Protein AF-A0A8S4AID8-F1 (afdb_monomer_lite)

Sequence (190 aa):
MERVNGVARCPYDPRHNSTAVLTENGELYAATVIDFSGRDPVIYRSMGGLPPLRTAQYNSKWLNGKSTVRPHFISAYDVGLFTLFFLRENAVEHDCGKTVYSRVARVCKNDIGGRFLLEDTWTTFMKARLNCSRSGEIPFHYNELQSTFYLSEQDIIYGIFTTNVPRSGPDDEAAPVCRLRRLGPLGHSL

pLDDT: mean 87.75, std 14.5, range [33.81, 98.69]

Organism: NCBI:txid238744

InterPro domains:
  IPR001627 Sema domain [PS51004] (1-190)
  IPR001627 Sema domain [SM00630] (1-190)
  IPR015943 WD40/YVTN repeat-like-containing domain superfamily [G3DSA:2.130.10.10] (1-179)
  IPR027231 Semaphorin [PTHR11036] (5-167)
  IPR036352 Sema domain superfamily [SSF101912] (4-166)

Secondary structure (DSSP, 8-state):
------TTTS-SSTTS--EEEE-TTS-EEEEEESSTTS--EEEEEESSSSPPEEPPTT-TTT---SSSSPPEEEEEEEETTEEEEEEEEE-TT--SS--EEEEEEEEETT----SSSSTTB-SS-EEEE---EE-SSSPEE--EEEEEEEEGGGTEEEEEEE-SS-S-STTTT---EEEE-PBPTTS-B-

Foldseek 3Di:
DDDDDCQQPDEPDPPAQKEWDADPQGKIFIWAARDPVRLWTWGWIDTGDAQIAIADTPDVVQFNSPDPDGKHWAYWD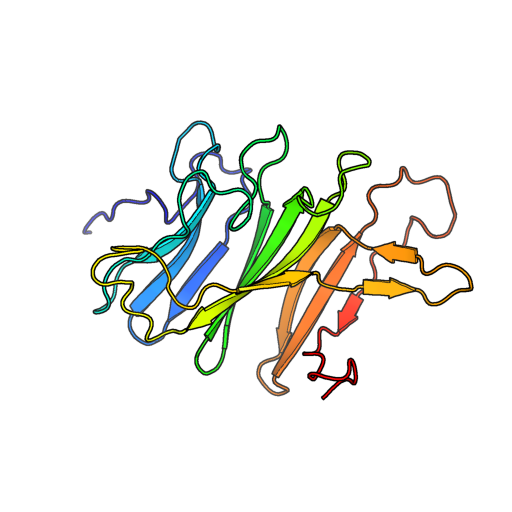DADQKIKTWIKDFDPVDPPDRDIAIKIWIAGPPFRADDPPGVSYGPRIDMDTFFDWDDDPDTDGQGAWRHWDADRVVRKIKTFGAHPDPPDDPVRPDRDIDIDADQDPVRDGD

Structure (mmCIF, N/CA/C/O backbone):
data_AF-A0A8S4AID8-F1
#
_entry.id   AF-A0A8S4AID8-F1
#
loop_
_atom_site.group_PDB
_atom_site.id
_atom_site.type_symbol
_atom_site.label_atom_id
_atom_site.label_alt_id
_atom_site.label_comp_id
_atom_site.label_asym_id
_atom_site.label_entity_id
_atom_site.label_seq_id
_atom_site.pdbx_PDB_ins_code
_atom_site.Cartn_x
_atom_site.Cartn_y
_atom_site.Cartn_z
_atom_site.occupancy
_atom_site.B_iso_or_equiv
_atom_site.auth_seq_id
_atom_site.auth_comp_id
_atom_site.auth_asym_id
_atom_site.auth_atom_id
_atom_site.pdbx_PDB_model_num
ATOM 1 N N . MET A 1 1 ? -29.117 -10.159 4.584 1.00 61.00 1 MET A N 1
ATOM 2 C CA . MET A 1 1 ? -27.717 -9.893 4.200 1.00 61.00 1 MET A CA 1
ATOM 3 C C . MET A 1 1 ? -27.445 -8.431 4.498 1.00 61.00 1 MET A C 1
ATOM 5 O O . MET A 1 1 ? -28.071 -7.576 3.881 1.00 61.00 1 MET A O 1
ATOM 9 N N . GLU A 1 2 ? -26.635 -8.152 5.514 1.00 83.19 2 GLU A N 1
ATOM 10 C CA . GLU A 1 2 ? -26.272 -6.783 5.886 1.00 83.19 2 GLU A CA 1
ATOM 11 C C . GLU A 1 2 ? -25.287 -6.223 4.853 1.00 83.19 2 GLU A C 1
ATOM 13 O O . GLU A 1 2 ? -24.375 -6.925 4.411 1.00 83.19 2 GLU A O 1
ATOM 18 N N . ARG A 1 3 ? -25.515 -4.990 4.395 1.00 87.38 3 ARG A N 1
ATOM 19 C CA . ARG A 1 3 ? -24.655 -4.333 3.404 1.00 87.38 3 ARG A CA 1
ATOM 20 C C . ARG A 1 3 ? -23.644 -3.468 4.131 1.00 87.38 3 ARG A C 1
ATOM 22 O O . ARG A 1 3 ? -24.022 -2.656 4.967 1.00 87.38 3 ARG A O 1
ATOM 29 N N . VAL A 1 4 ? -22.379 -3.598 3.754 1.00 90.06 4 VAL A N 1
ATOM 30 C CA . VAL A 1 4 ? -21.294 -2.805 4.326 1.00 90.06 4 VAL A CA 1
ATOM 31 C C . VAL A 1 4 ? -20.801 -1.794 3.295 1.00 90.06 4 VAL A C 1
ATOM 33 O O . VAL A 1 4 ? -20.722 -2.099 2.107 1.00 90.06 4 VAL A O 1
ATOM 36 N N . ASN A 1 5 ? -20.489 -0.577 3.743 1.00 92.69 5 ASN A N 1
ATOM 37 C CA . ASN A 1 5 ? -19.954 0.471 2.879 1.00 92.69 5 ASN A CA 1
ATOM 38 C C . ASN A 1 5 ? -18.582 0.054 2.304 1.00 92.69 5 ASN A C 1
ATOM 40 O O . ASN A 1 5 ? -17.693 -0.331 3.062 1.00 92.69 5 ASN A O 1
ATOM 44 N N . GLY A 1 6 ? -18.421 0.135 0.978 1.00 94.88 6 GLY A N 1
ATOM 45 C CA . GLY A 1 6 ? -17.188 -0.203 0.258 1.00 94.88 6 GLY A CA 1
ATOM 46 C C . GLY A 1 6 ? -16.163 0.933 0.142 1.00 94.88 6 GLY A C 1
ATOM 47 O O . GLY A 1 6 ? -15.035 0.692 -0.287 1.00 94.88 6 GLY A O 1
ATOM 48 N N . VAL A 1 7 ? -16.512 2.162 0.534 1.00 96.44 7 VAL A N 1
ATOM 49 C CA . VAL A 1 7 ? -15.592 3.309 0.532 1.00 96.44 7 VAL A CA 1
ATOM 50 C C . VAL A 1 7 ? -14.348 2.976 1.357 1.00 96.44 7 VAL A C 1
ATOM 52 O O . VAL A 1 7 ? -14.454 2.460 2.469 1.00 96.44 7 VAL A O 1
ATOM 55 N N . ALA A 1 8 ? -13.170 3.261 0.791 1.00 95.19 8 ALA A N 1
ATOM 56 C CA . ALA A 1 8 ? -11.853 2.919 1.341 1.00 95.19 8 ALA A CA 1
ATOM 57 C C . ALA A 1 8 ? -11.552 1.408 1.468 1.00 95.19 8 ALA A C 1
ATOM 59 O O . ALA A 1 8 ? -10.509 1.044 2.007 1.00 95.19 8 ALA A O 1
ATOM 60 N N . ARG A 1 9 ? -12.426 0.526 0.958 1.00 96.50 9 ARG A N 1
ATOM 61 C CA . ARG A 1 9 ? -12.273 -0.943 1.005 1.00 96.50 9 ARG A CA 1
ATOM 62 C C . ARG A 1 9 ? -12.192 -1.572 -0.381 1.00 96.50 9 ARG A C 1
ATOM 64 O O . ARG A 1 9 ? -11.472 -2.545 -0.565 1.00 96.50 9 ARG A O 1
ATOM 71 N N . CYS A 1 10 ? -12.900 -1.002 -1.351 1.00 95.19 10 CYS A N 1
ATOM 72 C CA . CYS A 1 10 ? -12.851 -1.389 -2.756 1.00 95.19 10 CYS A CA 1
ATOM 73 C C . CYS A 1 10 ? -12.777 -0.142 -3.654 1.00 95.19 10 CYS A C 1
ATOM 75 O O . CYS A 1 10 ? -13.239 0.931 -3.256 1.00 95.19 10 CYS A O 1
ATOM 77 N N . PRO A 1 11 ? -12.177 -0.239 -4.849 1.00 95.25 11 PRO A N 1
ATOM 78 C CA . PRO A 1 11 ? -12.094 0.883 -5.774 1.00 95.25 11 PRO A CA 1
ATOM 79 C C . PRO A 1 11 ? -13.428 1.131 -6.490 1.00 95.25 11 PRO A C 1
ATOM 81 O O . PRO A 1 11 ? -14.248 0.227 -6.636 1.00 95.25 11 PRO A O 1
ATOM 84 N N . TYR A 1 12 ? -13.610 2.353 -6.997 1.00 94.25 12 TYR A N 1
ATOM 85 C CA . TYR A 1 12 ? -14.740 2.700 -7.871 1.00 94.25 12 TYR A CA 1
ATOM 86 C C . TYR A 1 12 ? -14.526 2.229 -9.316 1.00 94.25 12 TYR A C 1
ATOM 88 O O . TYR A 1 12 ? -15.466 1.778 -9.962 1.00 94.25 12 TYR A O 1
ATOM 96 N N . ASP A 1 13 ? -13.297 2.349 -9.834 1.00 93.00 13 ASP A N 1
ATOM 97 C CA . ASP A 1 13 ? -12.931 1.878 -11.174 1.00 93.00 13 ASP A CA 1
ATOM 98 C C . ASP A 1 13 ? -12.428 0.426 -11.082 1.00 93.00 13 ASP A C 1
ATOM 100 O O . ASP A 1 13 ? -11.442 0.184 -10.379 1.00 93.00 13 ASP A O 1
ATOM 104 N N . PRO A 1 14 ? -13.034 -0.541 -11.798 1.00 94.06 14 PRO A N 1
ATOM 105 C CA . PRO A 1 14 ? -12.604 -1.943 -11.773 1.00 94.06 14 PRO A CA 1
ATOM 106 C C . PRO A 1 14 ? -11.186 -2.166 -12.322 1.00 94.06 14 PRO A C 1
ATOM 108 O O . PRO A 1 14 ? -10.611 -3.231 -12.123 1.00 94.06 14 PRO A O 1
ATOM 111 N N . ARG A 1 15 ? -10.604 -1.178 -13.010 1.00 91.88 15 ARG A N 1
ATOM 112 C CA . ARG A 1 15 ? -9.221 -1.212 -13.514 1.00 91.88 15 ARG A CA 1
ATOM 113 C C . ARG A 1 15 ? -8.214 -0.660 -12.503 1.00 91.88 15 ARG A C 1
ATOM 115 O O . ARG A 1 15 ? -7.020 -0.616 -12.793 1.00 91.88 15 ARG A O 1
ATOM 122 N N . HIS A 1 16 ? -8.672 -0.162 -11.354 1.00 92.62 16 HIS A N 1
ATOM 123 C CA . HIS A 1 16 ? -7.789 0.365 -10.324 1.00 92.62 16 HIS A CA 1
ATOM 124 C C . HIS A 1 16 ? -7.149 -0.778 -9.530 1.00 92.62 16 HIS A C 1
ATOM 126 O O . HIS A 1 16 ? -7.838 -1.566 -8.884 1.00 92.62 16 HIS A O 1
ATOM 132 N N . ASN A 1 17 ? -5.816 -0.818 -9.527 1.00 94.88 17 ASN A N 1
ATOM 133 C CA . ASN A 1 17 ? -5.061 -1.779 -8.732 1.00 94.88 17 ASN A CA 1
ATOM 134 C C . ASN A 1 17 ? -5.210 -1.453 -7.244 1.00 94.88 17 ASN A C 1
ATOM 136 O O . ASN A 1 17 ? -4.642 -0.476 -6.751 1.00 94.88 17 ASN A O 1
ATOM 140 N N . SER A 1 18 ? -5.977 -2.287 -6.557 1.00 97.12 18 SER A N 1
ATOM 141 C CA . SER A 1 18 ? -6.215 -2.244 -5.119 1.00 97.12 18 SER A CA 1
ATOM 142 C C . SER A 1 18 ? -5.895 -3.607 -4.521 1.00 97.12 18 SER A C 1
ATOM 144 O O . SER A 1 18 ? -5.840 -4.612 -5.227 1.00 97.12 18 SER A O 1
ATOM 146 N N . THR A 1 19 ? -5.686 -3.646 -3.214 1.00 98.31 19 THR A N 1
ATOM 147 C CA . THR A 1 19 ? -5.443 -4.892 -2.485 1.00 98.31 19 THR A CA 1
ATOM 148 C C . THR A 1 19 ? -6.068 -4.807 -1.106 1.00 98.31 19 THR A C 1
ATOM 150 O O . THR A 1 19 ? -6.191 -3.718 -0.544 1.00 98.31 19 THR A O 1
ATOM 153 N N . ALA A 1 20 ? -6.427 -5.951 -0.537 1.00 98.06 20 ALA A N 1
ATOM 154 C CA . ALA A 1 20 ? -6.899 -6.035 0.831 1.00 98.06 20 ALA A CA 1
ATOM 155 C C . ALA A 1 20 ? -6.483 -7.357 1.477 1.00 98.06 20 ALA A C 1
ATOM 157 O O . ALA A 1 20 ? -6.268 -8.350 0.785 1.00 98.06 20 ALA A O 1
ATOM 158 N N . VAL A 1 21 ? -6.387 -7.357 2.802 1.00 98.00 21 VAL A N 1
ATOM 159 C CA . VAL A 1 21 ? -6.190 -8.548 3.626 1.00 98.00 21 VAL A CA 1
ATOM 160 C C . VAL A 1 21 ? -7.077 -8.443 4.865 1.00 98.00 21 VAL A C 1
ATOM 162 O O . VAL A 1 21 ? -7.214 -7.367 5.451 1.00 98.00 21 VAL A O 1
ATOM 165 N N . LEU A 1 22 ? -7.717 -9.551 5.227 1.00 97.56 22 LEU A N 1
ATOM 166 C CA . LEU A 1 22 ? -8.498 -9.684 6.452 1.00 97.56 22 LEU A CA 1
ATOM 167 C C . LEU A 1 22 ? -7.646 -10.442 7.470 1.00 97.56 22 LEU A C 1
ATOM 169 O O . LEU A 1 22 ? -7.147 -11.522 7.155 1.00 97.56 22 LEU A O 1
ATOM 173 N N . THR A 1 23 ? -7.460 -9.876 8.658 1.00 96.06 23 THR A N 1
ATOM 174 C CA . THR A 1 23 ? -6.751 -10.552 9.752 1.00 96.06 23 THR A CA 1
ATOM 175 C C . THR A 1 23 ? -7.630 -11.635 10.376 1.00 96.06 23 THR A C 1
ATOM 177 O O . THR A 1 23 ? -8.857 -11.607 10.263 1.00 96.06 23 THR A O 1
ATOM 180 N N . GLU A 1 24 ? -7.016 -12.559 11.115 1.00 93.00 24 GLU A N 1
ATOM 181 C CA . GLU A 1 24 ? -7.744 -13.565 11.907 1.00 93.00 24 GLU A CA 1
ATOM 182 C C . GLU A 1 24 ? -8.682 -12.935 12.953 1.00 93.00 24 GLU A C 1
ATOM 184 O O . GLU A 1 24 ? -9.723 -13.499 13.281 1.00 93.00 24 GLU A O 1
ATOM 189 N N . ASN A 1 25 ? -8.349 -11.730 13.427 1.00 92.69 25 ASN A N 1
ATOM 190 C CA . ASN A 1 25 ? -9.144 -10.956 14.384 1.00 92.69 25 ASN A CA 1
ATOM 191 C C . ASN A 1 25 ? -10.280 -10.146 13.718 1.00 92.69 25 ASN A C 1
ATOM 193 O O . ASN A 1 25 ? -11.066 -9.492 14.405 1.00 92.69 25 ASN A O 1
ATOM 197 N N . GLY A 1 26 ? -10.402 -10.198 12.387 1.00 95.38 26 GLY A N 1
ATOM 198 C CA . GLY A 1 26 ? -11.495 -9.578 11.639 1.00 95.38 26 GLY A CA 1
ATOM 199 C C . GLY A 1 26 ? -11.284 -8.108 11.267 1.00 95.38 26 GLY A C 1
ATOM 200 O O . GLY A 1 26 ? -12.228 -7.468 10.792 1.00 95.38 26 GLY A O 1
ATOM 201 N N . GLU A 1 27 ? -10.081 -7.555 11.441 1.00 97.69 27 GLU A N 1
ATOM 202 C CA . GLU A 1 27 ? -9.735 -6.249 10.878 1.00 97.69 27 GLU A CA 1
ATOM 203 C C . GLU A 1 27 ? -9.432 -6.371 9.381 1.00 97.69 27 GLU A C 1
ATOM 205 O O . GLU A 1 27 ? -8.604 -7.169 8.939 1.00 97.69 27 GLU A O 1
ATOM 210 N N . LEU A 1 28 ? -10.082 -5.527 8.585 1.00 98.12 28 LEU A N 1
ATOM 211 C CA . LEU A 1 28 ? -9.834 -5.392 7.160 1.00 98.12 28 LEU A CA 1
ATOM 212 C C . LEU A 1 28 ? -8.820 -4.280 6.919 1.00 98.12 28 LEU A C 1
ATOM 214 O O . LEU A 1 28 ? -9.104 -3.103 7.157 1.00 98.12 28 LEU A O 1
ATOM 218 N N . TYR A 1 29 ? -7.677 -4.655 6.361 1.00 98.69 29 TYR A N 1
ATOM 219 C CA . TYR A 1 29 ? -6.642 -3.756 5.878 1.00 98.69 29 TYR A CA 1
ATOM 220 C C . TYR A 1 29 ? -6.742 -3.661 4.359 1.00 98.69 29 TYR A C 1
ATOM 222 O O . TYR A 1 29 ? -6.537 -4.651 3.663 1.00 98.69 29 TYR A O 1
ATOM 230 N N . ALA A 1 30 ? -7.048 -2.482 3.830 1.00 98.56 30 ALA A N 1
ATOM 231 C CA . ALA A 1 30 ? -7.241 -2.251 2.405 1.00 98.56 30 ALA A CA 1
ATOM 232 C C . ALA A 1 30 ? -6.363 -1.104 1.907 1.00 98.56 30 ALA A C 1
ATOM 234 O O . ALA A 1 30 ? -6.132 -0.124 2.613 1.00 98.56 30 ALA A O 1
ATOM 235 N N . ALA A 1 31 ? -5.888 -1.214 0.672 1.00 98.38 31 ALA A N 1
ATOM 236 C CA . ALA A 1 31 ? -5.187 -0.151 -0.021 1.00 98.38 31 ALA A CA 1
ATOM 237 C C . ALA A 1 31 ? -5.856 0.112 -1.372 1.00 98.38 31 ALA A C 1
ATOM 239 O O . ALA A 1 31 ? -5.935 -0.772 -2.227 1.00 98.38 31 ALA A O 1
ATOM 240 N N . THR A 1 32 ? -6.413 1.312 -1.521 1.00 97.12 32 THR A N 1
ATOM 241 C CA . THR A 1 32 ? -7.278 1.703 -2.644 1.00 97.12 32 THR A CA 1
ATOM 242 C C . THR A 1 32 ? -7.374 3.233 -2.727 1.00 97.12 32 THR A C 1
ATOM 244 O O . THR A 1 32 ? -6.583 3.944 -2.112 1.00 97.12 32 THR A O 1
ATOM 247 N N . VAL A 1 33 ? -8.342 3.758 -3.472 1.00 94.50 33 VAL A N 1
ATOM 248 C CA . VAL A 1 33 ? -8.740 5.171 -3.488 1.00 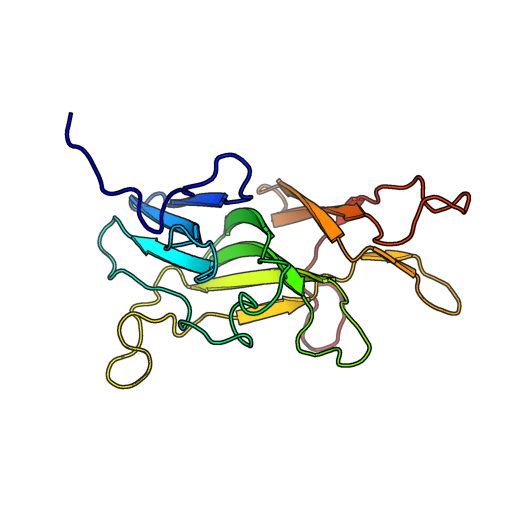94.50 33 VAL A CA 1
ATOM 249 C C . VAL A 1 33 ? -10.102 5.371 -2.819 1.00 94.50 33 VAL A C 1
ATOM 251 O O . VAL A 1 33 ? -10.985 4.520 -2.923 1.00 94.50 33 VAL A O 1
ATOM 254 N N . ILE A 1 34 ? -10.275 6.495 -2.120 1.00 92.81 34 ILE A N 1
ATOM 255 C CA . ILE A 1 34 ? -11.513 6.819 -1.380 1.00 92.81 34 ILE A CA 1
ATOM 256 C C . ILE A 1 34 ? -12.540 7.551 -2.241 1.00 92.81 34 ILE A C 1
ATOM 258 O O . ILE A 1 34 ? -13.746 7.444 -1.999 1.00 92.81 34 ILE A O 1
ATOM 262 N N . ASP A 1 35 ? -12.077 8.302 -3.234 1.00 89.56 35 ASP A N 1
ATOM 263 C CA . ASP A 1 35 ? -12.899 9.199 -4.027 1.00 89.56 35 ASP A CA 1
ATOM 264 C C . ASP A 1 35 ? -13.049 8.719 -5.474 1.00 89.56 35 ASP A C 1
ATOM 266 O O . ASP A 1 35 ? -12.188 8.034 -6.030 1.00 89.56 35 ASP A O 1
ATOM 270 N N . PHE A 1 36 ? -14.136 9.141 -6.120 1.00 89.69 36 PHE A N 1
ATOM 271 C CA . PHE A 1 36 ? -14.412 8.797 -7.515 1.00 89.69 36 PHE A CA 1
ATOM 272 C C . PHE A 1 36 ? -13.315 9.283 -8.478 1.00 89.69 36 PHE A C 1
ATOM 274 O O . PHE A 1 36 ? -13.062 8.649 -9.499 1.00 89.69 36 PHE A O 1
ATOM 281 N N . SER A 1 37 ? -12.634 10.392 -8.158 1.00 88.25 37 SER A N 1
ATOM 282 C CA . SER A 1 37 ? -11.569 10.934 -9.011 1.00 88.25 37 SER A CA 1
ATOM 283 C C . SER A 1 37 ? -10.237 10.178 -8.885 1.00 88.25 37 SER A C 1
ATOM 285 O O . SER A 1 37 ? -9.335 10.375 -9.705 1.00 88.25 37 SER A O 1
ATOM 287 N N . GLY A 1 38 ? -10.110 9.300 -7.882 1.00 86.12 38 GLY A N 1
ATOM 288 C CA . GLY A 1 38 ? -8.906 8.524 -7.596 1.00 86.12 38 GLY A CA 1
ATOM 289 C C . GLY A 1 38 ? -7.729 9.359 -7.085 1.00 86.12 38 GLY A C 1
ATOM 290 O O . GLY A 1 38 ? -6.583 8.927 -7.218 1.00 86.12 38 GLY A O 1
ATOM 291 N N . ARG A 1 39 ? -7.976 10.566 -6.566 1.00 87.81 39 ARG A N 1
ATOM 292 C CA . ARG A 1 39 ? -6.936 11.501 -6.096 1.00 87.81 39 ARG A CA 1
ATOM 293 C C . ARG A 1 39 ? -6.603 11.334 -4.619 1.00 87.81 39 ARG A C 1
ATOM 295 O O . ARG A 1 39 ? -5.587 11.870 -4.178 1.00 87.81 39 ARG A O 1
ATOM 302 N N . ASP A 1 40 ? -7.420 10.592 -3.876 1.00 92.44 40 ASP A N 1
ATOM 303 C CA . ASP A 1 40 ? -7.195 10.275 -2.468 1.00 92.44 40 ASP A CA 1
ATOM 304 C C . ASP A 1 40 ? -6.836 8.787 -2.284 1.00 92.44 40 ASP A C 1
ATOM 306 O O . ASP A 1 40 ? -7.699 7.985 -1.904 1.00 92.44 40 ASP A O 1
ATOM 310 N N . PRO A 1 41 ? -5.587 8.376 -2.607 1.00 95.44 41 PRO A N 1
ATOM 311 C CA . PRO A 1 41 ? -5.112 7.033 -2.310 1.00 95.44 41 PRO A CA 1
ATOM 312 C C . PRO A 1 41 ? -4.961 6.847 -0.800 1.00 95.44 41 PRO A C 1
ATOM 314 O O . PRO A 1 41 ? -4.489 7.732 -0.083 1.00 95.44 41 PRO A O 1
ATOM 317 N N . VAL A 1 42 ? -5.308 5.660 -0.318 1.00 97.44 42 VAL A N 1
ATOM 318 C CA . VAL A 1 42 ? -5.320 5.345 1.104 1.00 97.44 42 VAL A CA 1
ATOM 319 C C . VAL A 1 42 ? -4.795 3.941 1.362 1.00 97.44 42 VAL A C 1
ATOM 321 O O . VAL A 1 42 ? -5.089 3.018 0.609 1.00 97.44 42 VAL A O 1
ATOM 324 N N . ILE A 1 43 ? -4.061 3.784 2.463 1.00 98.56 43 ILE A N 1
ATOM 325 C CA . ILE A 1 43 ? -3.975 2.516 3.196 1.00 98.56 43 ILE A CA 1
ATOM 326 C C . ILE A 1 43 ? -4.834 2.672 4.449 1.00 98.56 43 ILE A C 1
ATOM 328 O O . ILE A 1 43 ? -4.588 3.565 5.266 1.00 98.56 43 ILE A O 1
ATOM 332 N N . TYR A 1 44 ? -5.866 1.844 4.560 1.00 98.56 44 TYR A N 1
ATOM 333 C CA . TYR A 1 44 ? -6.961 1.986 5.506 1.00 98.56 44 TYR A CA 1
ATOM 334 C C . TYR A 1 44 ? -7.185 0.695 6.287 1.00 98.56 44 TYR A C 1
ATOM 336 O O . TYR A 1 44 ? -7.170 -0.390 5.710 1.00 98.56 44 TYR A O 1
ATOM 344 N N . ARG A 1 45 ? -7.438 0.817 7.590 1.00 98.38 45 ARG A N 1
ATOM 345 C CA . ARG A 1 45 ? -7.989 -0.262 8.409 1.00 98.38 45 ARG A CA 1
ATOM 346 C C . ARG A 1 45 ? -9.409 0.073 8.813 1.00 98.38 45 ARG A C 1
ATOM 348 O O . ARG A 1 45 ? -9.699 1.197 9.214 1.00 98.38 45 ARG A O 1
ATOM 355 N N . SER A 1 46 ? -10.272 -0.927 8.738 1.00 97.12 46 SER A N 1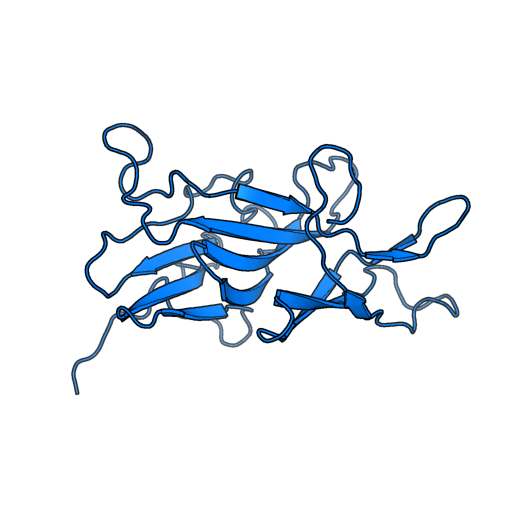
ATOM 356 C CA . SER A 1 46 ? -11.646 -0.887 9.231 1.00 97.12 46 SER A CA 1
ATOM 357 C C . SER A 1 46 ? -12.086 -2.274 9.672 1.00 97.12 46 SER A C 1
ATOM 359 O O . SER A 1 46 ? -11.330 -3.226 9.512 1.00 97.12 46 SER A O 1
ATOM 361 N N . MET A 1 47 ? -13.322 -2.399 10.162 1.00 94.56 47 MET A N 1
ATOM 362 C CA . MET A 1 47 ? -13.839 -3.656 10.722 1.00 94.56 47 MET A CA 1
ATOM 363 C C . MET A 1 47 ? -13.036 -4.104 11.957 1.00 94.56 47 MET A C 1
ATOM 365 O O . MET A 1 47 ? -12.074 -3.449 12.357 1.00 94.56 47 MET A O 1
ATOM 369 N N . GLY A 1 48 ? -13.464 -5.199 12.583 1.00 93.69 48 GLY A N 1
ATOM 370 C CA . GLY A 1 48 ? -12.861 -5.691 13.820 1.00 93.69 48 GLY A CA 1
ATOM 371 C C . GLY A 1 48 ? -13.106 -4.768 15.018 1.00 93.69 48 GLY A C 1
ATOM 372 O O . GLY A 1 48 ? -14.044 -3.967 15.022 1.00 93.69 48 GLY A O 1
ATOM 373 N N . GLY A 1 49 ? -12.278 -4.922 16.054 1.00 94.62 49 GLY A N 1
ATOM 374 C CA . GLY A 1 49 ? -12.418 -4.194 17.324 1.00 94.62 49 GLY A CA 1
ATOM 375 C C . GLY A 1 49 ? -11.548 -2.940 17.452 1.00 94.62 49 GLY A C 1
ATOM 376 O O . GLY A 1 49 ? -11.722 -2.169 18.394 1.00 94.62 49 GLY A O 1
ATOM 377 N N . LEU A 1 50 ? -10.597 -2.735 16.538 1.00 96.50 50 LEU A N 1
ATOM 378 C CA . LEU A 1 50 ? -9.661 -1.612 16.585 1.00 96.50 50 LEU A CA 1
ATOM 379 C C . LEU A 1 50 ? -10.220 -0.364 15.884 1.00 96.50 50 LEU A C 1
ATOM 381 O O . LEU A 1 50 ? -11.001 -0.485 14.937 1.00 96.50 50 LEU A O 1
ATOM 385 N N . PRO A 1 51 ? -9.795 0.849 16.295 1.00 96.88 51 PRO A N 1
ATOM 386 C CA . PRO A 1 51 ? -10.242 2.075 15.647 1.00 96.88 51 PRO A CA 1
ATOM 387 C C . PRO A 1 51 ? -9.843 2.087 14.162 1.00 96.88 51 PRO A C 1
ATOM 389 O O . PRO A 1 51 ? -8.774 1.570 13.802 1.00 96.88 51 PRO A O 1
ATOM 392 N N . PRO A 1 52 ? -10.671 2.668 13.279 1.00 97.31 52 PRO A N 1
ATOM 393 C CA . PRO A 1 52 ? -10.300 2.832 11.885 1.00 97.31 52 PRO A CA 1
ATOM 394 C C . PRO A 1 52 ? -9.111 3.787 11.771 1.00 97.31 52 PRO A C 1
ATOM 396 O O . PRO A 1 52 ? -9.088 4.828 12.415 1.00 97.31 52 PRO A O 1
ATOM 399 N N . LEU A 1 53 ? -8.129 3.446 10.938 1.00 98.56 53 LEU A N 1
ATOM 400 C CA . LEU A 1 53 ? -6.946 4.282 10.721 1.00 98.56 53 LEU A CA 1
ATOM 401 C C . LEU A 1 53 ? -6.658 4.415 9.237 1.00 98.56 53 LEU A C 1
ATOM 403 O O . LEU A 1 53 ? -6.781 3.445 8.487 1.00 98.56 53 LEU A O 1
ATOM 407 N N . ARG A 1 54 ? -6.240 5.608 8.817 1.00 97.94 54 ARG A N 1
ATOM 408 C CA . ARG A 1 54 ? -5.852 5.896 7.434 1.00 97.94 54 ARG A CA 1
ATOM 409 C C . ARG A 1 54 ? -4.458 6.497 7.328 1.00 97.94 54 ARG A C 1
ATOM 411 O O . ARG A 1 54 ? -3.887 7.015 8.283 1.00 97.94 54 ARG A O 1
ATOM 418 N N . THR A 1 55 ? -3.901 6.468 6.126 1.00 97.88 55 THR A N 1
ATOM 419 C CA . THR A 1 55 ? -2.743 7.299 5.779 1.00 97.88 55 THR A CA 1
ATOM 420 C C . THR A 1 55 ? -3.125 8.776 5.711 1.00 97.88 55 THR A C 1
ATOM 422 O O . THR A 1 55 ? -4.246 9.108 5.310 1.00 97.88 55 THR A O 1
ATOM 425 N N . ALA A 1 56 ? -2.178 9.657 6.058 1.00 95.44 56 ALA A N 1
ATOM 426 C CA . ALA A 1 56 ? -2.377 11.103 6.041 1.00 95.44 56 ALA A CA 1
ATOM 42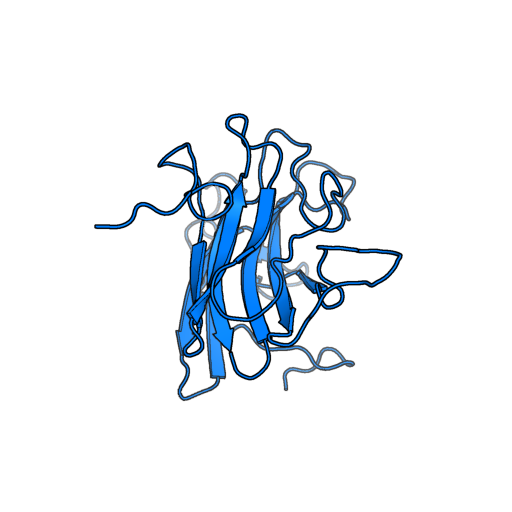7 C C . ALA A 1 56 ? -2.821 11.597 4.652 1.00 95.44 56 ALA A C 1
ATOM 429 O O . ALA A 1 56 ? -2.137 11.382 3.646 1.00 95.44 56 ALA A O 1
ATOM 430 N N . GLN A 1 57 ? -3.972 12.266 4.611 1.00 92.19 57 GLN A N 1
ATOM 431 C CA . GLN A 1 57 ? -4.602 12.720 3.375 1.00 92.19 57 GLN A CA 1
ATOM 432 C C . GLN A 1 57 ? -3.763 13.803 2.681 1.00 92.19 57 GLN A C 1
ATOM 434 O O . GLN A 1 57 ? -3.153 14.651 3.333 1.00 92.19 57 GLN A O 1
ATOM 439 N N . TYR A 1 58 ? -3.726 13.776 1.345 1.00 87.62 58 TYR A N 1
ATOM 440 C CA . TYR A 1 58 ? -3.035 14.768 0.500 1.00 87.62 58 TYR A CA 1
ATOM 441 C C . TYR A 1 58 ? -1.540 14.976 0.805 1.00 87.62 58 TYR A C 1
ATOM 443 O O . TYR A 1 58 ? -0.932 15.963 0.368 1.00 87.62 58 TYR A O 1
ATOM 451 N N . ASN A 1 59 ? -0.921 14.017 1.496 1.00 90.50 59 ASN A N 1
ATOM 452 C CA . ASN A 1 59 ? 0.484 14.042 1.860 1.00 90.50 59 ASN A CA 1
ATOM 453 C C . ASN A 1 59 ? 1.291 13.096 0.960 1.00 90.50 59 ASN A C 1
ATOM 455 O O . ASN A 1 59 ? 1.348 11.889 1.187 1.00 90.50 59 ASN A O 1
ATOM 459 N N . SER A 1 60 ? 1.971 13.656 -0.045 1.00 89.06 60 SER A N 1
ATOM 460 C CA . SER A 1 60 ? 2.763 12.876 -1.008 1.00 89.06 60 SER A CA 1
ATOM 461 C C . SER A 1 60 ? 3.944 12.132 -0.378 1.00 89.06 60 SER A C 1
ATOM 463 O O . SER A 1 60 ? 4.407 11.139 -0.939 1.00 89.06 60 SER A O 1
ATOM 465 N N . LYS A 1 61 ? 4.411 12.547 0.811 1.00 90.88 61 LYS A N 1
ATOM 466 C CA . LYS A 1 61 ? 5.435 11.797 1.556 1.00 90.88 61 LYS A CA 1
ATOM 467 C C . LYS A 1 61 ? 4.893 10.461 2.070 1.00 90.88 61 LYS A C 1
ATOM 469 O O . LYS A 1 61 ? 5.666 9.519 2.216 1.00 90.88 61 LYS A O 1
ATOM 474 N N . TRP A 1 62 ? 3.581 10.353 2.282 1.00 94.50 62 TRP A N 1
ATOM 475 C CA . TRP A 1 62 ? 2.909 9.115 2.669 1.00 94.50 62 TRP A CA 1
ATOM 476 C C . TRP A 1 62 ? 2.533 8.297 1.441 1.00 94.50 62 TRP A C 1
ATOM 478 O O . TRP A 1 62 ? 3.100 7.226 1.239 1.00 94.50 62 TRP A O 1
ATOM 488 N N . LEU A 1 63 ? 1.666 8.842 0.586 1.00 93.88 63 LEU A N 1
ATOM 489 C CA . LEU A 1 63 ? 1.244 8.241 -0.679 1.00 93.88 63 LEU A CA 1
ATOM 490 C C . LEU A 1 63 ? 1.128 9.330 -1.748 1.00 93.88 63 LEU A C 1
ATOM 492 O O . LEU A 1 63 ? 0.454 10.347 -1.560 1.00 93.88 63 LEU A O 1
ATOM 496 N N . ASN A 1 64 ? 1.782 9.135 -2.886 1.00 86.88 64 ASN A N 1
ATOM 497 C CA . ASN A 1 64 ? 1.837 10.130 -3.945 1.00 86.88 64 ASN A CA 1
ATOM 498 C C . ASN A 1 64 ? 0.622 10.039 -4.884 1.00 86.88 64 ASN A C 1
ATOM 500 O O . ASN A 1 64 ? 0.664 9.365 -5.909 1.00 86.88 64 ASN A O 1
ATOM 504 N N . GLY A 1 65 ? -0.456 10.751 -4.534 1.00 71.44 65 GLY A N 1
ATOM 505 C CA . GLY A 1 65 ? -1.679 10.874 -5.346 1.00 71.44 65 GLY A CA 1
ATOM 506 C C . GLY A 1 65 ? -1.783 12.137 -6.216 1.00 71.44 65 GLY A C 1
ATOM 507 O O . GLY A 1 65 ? -2.782 12.312 -6.905 1.00 71.44 65 GLY A O 1
ATOM 508 N N . LYS A 1 66 ? -0.792 13.044 -6.188 1.00 62.41 66 LYS A N 1
ATOM 509 C CA . LYS A 1 66 ? -0.895 14.388 -6.808 1.00 62.41 66 LYS A CA 1
ATOM 510 C C . LYS A 1 66 ? -0.646 14.425 -8.323 1.00 62.41 66 LYS A C 1
ATOM 512 O O . LYS A 1 66 ? -0.837 15.467 -8.941 1.00 62.41 66 LYS A O 1
ATOM 517 N N . SER A 1 67 ? -0.187 13.329 -8.921 1.00 58.59 67 SER A N 1
ATOM 518 C CA . SER A 1 67 ? 0.220 13.279 -10.330 1.00 58.59 67 SER A CA 1
ATOM 519 C C . SER A 1 67 ? -0.808 12.545 -11.196 1.00 58.59 67 SER A C 1
ATOM 521 O O . SER A 1 67 ? -1.719 11.892 -10.696 1.00 58.59 67 SER A O 1
ATOM 523 N N . THR A 1 68 ? -0.626 12.587 -12.518 1.00 60.25 68 THR A N 1
ATOM 524 C CA . THR A 1 68 ? -1.384 11.767 -13.483 1.00 60.25 68 THR A CA 1
ATOM 525 C C . THR A 1 68 ? -1.252 10.261 -13.224 1.00 60.25 68 THR A C 1
ATOM 527 O O . THR A 1 68 ? -2.061 9.482 -13.718 1.00 60.25 68 THR A O 1
ATOM 530 N N . VAL A 1 69 ? -0.234 9.853 -12.460 1.00 67.44 69 VAL A N 1
ATOM 531 C CA . VAL A 1 69 ? 0.013 8.468 -12.052 1.00 67.44 69 VAL A CA 1
ATOM 532 C C . VAL A 1 69 ? -0.296 8.344 -10.562 1.00 67.44 69 VAL A C 1
ATOM 534 O O . VAL A 1 69 ? 0.359 8.980 -9.734 1.00 67.44 69 VAL A O 1
ATOM 537 N N . ARG A 1 70 ? -1.318 7.547 -10.248 1.00 80.50 70 ARG A N 1
ATOM 538 C CA . ARG A 1 70 ? -1.726 7.181 -8.884 1.00 80.50 70 ARG A CA 1
ATOM 539 C C . ARG A 1 70 ? -0.823 6.061 -8.355 1.00 80.50 70 ARG A C 1
ATOM 541 O O . ARG A 1 70 ? -0.207 5.375 -9.168 1.00 80.50 70 ARG A O 1
ATOM 548 N N . PRO A 1 71 ? -0.758 5.820 -7.035 1.00 90.75 71 PRO A N 1
ATOM 549 C CA . PRO A 1 71 ? -0.172 4.591 -6.524 1.00 90.75 71 PRO A CA 1
ATOM 550 C C . PRO A 1 71 ? -0.929 3.386 -7.087 1.00 90.75 71 PRO A C 1
ATOM 552 O O . PRO A 1 71 ? -2.159 3.386 -7.127 1.00 90.75 71 PRO A O 1
ATOM 555 N N . HIS A 1 72 ? -0.198 2.371 -7.530 1.00 94.69 72 HIS A N 1
ATOM 556 C CA . HIS A 1 72 ? -0.764 1.058 -7.817 1.00 94.69 72 HIS A CA 1
ATOM 557 C C . HIS A 1 72 ? -0.476 0.188 -6.602 1.00 94.69 72 HIS A C 1
ATOM 559 O O . HIS A 1 72 ? 0.694 0.030 -6.247 1.00 94.69 72 HIS A O 1
ATOM 565 N N . PHE A 1 73 ? -1.510 -0.363 -5.975 1.00 97.62 73 PHE A N 1
ATOM 566 C CA . PHE A 1 73 ? -1.354 -1.293 -4.862 1.00 97.62 73 PHE A CA 1
ATOM 567 C C . PHE A 1 73 ? -1.348 -2.721 -5.412 1.00 97.62 73 PHE A C 1
ATOM 569 O O . PHE A 1 73 ? -2.290 -3.126 -6.086 1.00 97.62 73 PHE A O 1
ATOM 576 N N . ILE A 1 74 ? -0.250 -3.446 -5.195 1.00 97.94 74 ILE A N 1
ATOM 577 C CA . ILE A 1 74 ? -0.005 -4.769 -5.783 1.00 97.94 74 ILE A CA 1
ATOM 578 C C . ILE A 1 74 ? -0.546 -5.864 -4.865 1.00 97.94 74 ILE A C 1
ATOM 580 O O . ILE A 1 74 ? -1.238 -6.763 -5.328 1.00 97.94 74 ILE A O 1
ATOM 584 N N . SER A 1 75 ? -0.201 -5.818 -3.579 1.00 98.19 75 SER A N 1
ATOM 585 C CA . SER A 1 75 ? -0.566 -6.863 -2.619 1.00 98.19 75 SER A CA 1
ATOM 586 C C . SER A 1 75 ? -0.499 -6.359 -1.181 1.00 98.19 75 SER A C 1
ATOM 588 O O . SER A 1 75 ? 0.170 -5.362 -0.879 1.00 98.19 75 SER A O 1
ATOM 590 N N . ALA A 1 76 ? -1.184 -7.069 -0.290 1.00 98.31 76 ALA A N 1
ATOM 591 C CA . ALA A 1 76 ? -1.068 -6.907 1.147 1.00 98.31 76 ALA A CA 1
ATOM 592 C C . ALA A 1 76 ? -0.912 -8.274 1.813 1.00 98.31 76 ALA A C 1
ATOM 594 O O . ALA A 1 76 ? -1.550 -9.239 1.396 1.00 98.31 76 ALA A O 1
ATOM 595 N N . TYR A 1 77 ? -0.082 -8.342 2.851 1.00 97.81 77 TYR A N 1
ATOM 596 C CA . TYR A 1 77 ? 0.145 -9.562 3.621 1.00 97.81 77 TYR A CA 1
ATOM 597 C C . TYR A 1 77 ? 0.057 -9.286 5.112 1.00 97.81 77 TYR A C 1
ATOM 599 O O . TYR A 1 77 ? 0.569 -8.275 5.601 1.00 97.81 77 TYR A O 1
ATOM 607 N N . ASP A 1 78 ? -0.557 -10.221 5.825 1.00 96.44 78 ASP A N 1
ATOM 608 C CA . ASP A 1 78 ? -0.619 -10.223 7.276 1.00 96.44 78 ASP A CA 1
ATOM 609 C C . ASP A 1 78 ? 0.563 -11.029 7.839 1.00 96.44 78 ASP A C 1
ATOM 611 O O . ASP A 1 78 ? 0.567 -12.254 7.769 1.00 96.44 78 ASP A O 1
ATOM 615 N N . VAL A 1 79 ? 1.607 -10.353 8.339 1.00 94.81 79 VAL A N 1
ATOM 616 C CA . VAL A 1 79 ? 2.904 -10.983 8.667 1.00 94.81 79 VAL A CA 1
ATOM 617 C C . VAL A 1 79 ? 3.352 -10.620 10.080 1.00 94.81 79 VAL A C 1
ATOM 619 O O . VAL A 1 79 ? 3.752 -9.486 10.365 1.00 94.81 79 VAL A O 1
ATOM 622 N N . GLY A 1 80 ? 3.317 -11.600 10.985 1.00 93.25 80 GLY A N 1
ATOM 623 C CA . GLY A 1 80 ? 3.749 -11.429 12.373 1.00 93.25 80 GLY A CA 1
ATOM 624 C C . GLY A 1 80 ? 2.980 -10.310 13.084 1.00 93.25 80 GLY A C 1
ATOM 625 O O . GLY A 1 80 ? 1.769 -10.398 13.258 1.00 93.25 80 GLY A O 1
ATOM 626 N N . LEU A 1 81 ? 3.678 -9.242 13.482 1.00 95.75 81 LEU A N 1
ATOM 627 C CA . LEU A 1 81 ? 3.097 -8.068 14.158 1.00 95.75 81 LEU A CA 1
ATOM 628 C C . LEU A 1 81 ? 2.696 -6.931 13.203 1.00 95.75 81 LEU A C 1
ATOM 630 O O . LEU A 1 81 ? 2.248 -5.872 13.655 1.00 95.75 81 LEU A O 1
ATOM 634 N N . PHE A 1 82 ? 2.875 -7.123 11.896 1.00 96.81 82 PHE A N 1
ATOM 635 C CA . PHE A 1 82 ? 2.702 -6.083 10.892 1.00 96.81 82 PHE A CA 1
ATOM 636 C C . PHE A 1 82 ? 1.729 -6.506 9.797 1.00 96.81 82 PHE A C 1
ATOM 638 O O . PHE A 1 82 ? 1.588 -7.685 9.481 1.00 96.81 82 PHE A O 1
ATOM 645 N N . THR A 1 83 ? 1.133 -5.511 9.155 1.00 98.12 83 THR A N 1
ATOM 646 C CA . THR A 1 83 ? 0.547 -5.675 7.825 1.00 98.12 83 THR A CA 1
ATOM 647 C C . THR A 1 83 ? 1.464 -4.986 6.827 1.00 98.12 83 THR A C 1
ATOM 649 O O . THR A 1 83 ? 1.838 -3.821 7.014 1.00 98.12 83 THR A O 1
ATOM 652 N N . LEU A 1 84 ? 1.872 -5.719 5.795 1.00 98.19 84 LEU A N 1
ATOM 653 C CA . LEU A 1 84 ? 2.754 -5.233 4.740 1.00 98.19 84 LEU A CA 1
ATOM 654 C C . LEU A 1 84 ? 1.935 -4.896 3.501 1.00 98.19 84 LEU A C 1
ATOM 656 O O . LEU A 1 84 ? 1.063 -5.668 3.122 1.00 98.19 84 LEU A O 1
ATOM 660 N N . PHE A 1 85 ? 2.252 -3.783 2.848 1.00 98.56 85 PHE A N 1
ATOM 661 C CA . PHE A 1 85 ? 1.627 -3.350 1.601 1.00 98.56 85 PHE A CA 1
ATOM 662 C C . PHE A 1 85 ? 2.693 -3.138 0.541 1.00 98.56 85 PHE A C 1
ATOM 664 O O . PHE A 1 85 ? 3.630 -2.363 0.738 1.00 98.56 85 PHE A O 1
ATOM 671 N N . PHE A 1 86 ? 2.532 -3.787 -0.599 1.00 98.38 86 PHE A N 1
ATOM 672 C CA . PHE A 1 86 ? 3.407 -3.620 -1.745 1.00 98.38 86 PHE A CA 1
ATOM 673 C C . PHE A 1 86 ? 2.728 -2.717 -2.758 1.00 98.38 86 PHE A C 1
ATOM 675 O O . PHE A 1 86 ? 1.576 -2.933 -3.136 1.00 98.38 86 PHE A O 1
ATOM 682 N N . LEU A 1 87 ? 3.440 -1.686 -3.189 1.00 97.69 87 LEU A N 1
ATOM 683 C CA . LEU A 1 87 ? 2.916 -0.688 -4.107 1.00 97.69 87 LEU A CA 1
ATOM 684 C C . LEU A 1 87 ? 4.010 -0.167 -5.031 1.00 97.69 87 LEU A C 1
ATOM 686 O O . LEU A 1 87 ? 5.199 -0.316 -4.757 1.00 97.69 87 LEU A O 1
ATOM 690 N N . ARG A 1 88 ? 3.604 0.504 -6.103 1.00 94.31 88 ARG A N 1
ATOM 691 C CA . ARG A 1 88 ? 4.483 1.376 -6.885 1.00 94.31 88 ARG A CA 1
ATOM 692 C C . ARG A 1 88 ? 3.849 2.748 -7.020 1.00 94.31 88 ARG A C 1
ATOM 694 O O . ARG A 1 88 ? 2.638 2.866 -7.193 1.00 94.31 88 ARG A O 1
ATOM 701 N N . GLU A 1 89 ? 4.664 3.782 -6.913 1.00 92.56 89 GLU A N 1
ATOM 702 C CA . GLU A 1 89 ? 4.227 5.175 -6.986 1.00 92.56 89 GLU A CA 1
ATOM 703 C C . GLU A 1 89 ? 5.336 6.051 -7.570 1.00 92.56 89 GLU A C 1
ATOM 705 O O . GLU A 1 89 ? 6.499 5.647 -7.624 1.00 92.56 89 GLU A O 1
ATOM 710 N N . ASN A 1 90 ? 4.995 7.275 -7.968 1.00 89.69 90 ASN A N 1
ATOM 711 C CA . ASN A 1 90 ? 6.005 8.253 -8.360 1.00 89.69 90 ASN A CA 1
ATOM 712 C C . ASN A 1 90 ? 6.927 8.581 -7.178 1.00 89.69 90 ASN A C 1
ATOM 714 O O . ASN A 1 90 ? 6.460 8.923 -6.083 1.00 89.69 90 ASN A O 1
ATOM 718 N N . ALA A 1 91 ? 8.232 8.517 -7.422 1.00 87.31 91 ALA A N 1
ATOM 719 C CA . ALA A 1 91 ? 9.270 8.866 -6.469 1.00 87.31 91 ALA A CA 1
ATOM 720 C C . ALA A 1 91 ? 9.242 10.374 -6.186 1.00 87.31 91 ALA A C 1
ATOM 722 O O . ALA A 1 91 ? 9.514 11.180 -7.066 1.00 87.31 91 ALA A O 1
ATOM 723 N N . VAL A 1 92 ? 8.898 10.756 -4.954 1.00 83.06 92 VAL A N 1
ATOM 724 C CA . VAL A 1 92 ? 8.936 12.163 -4.509 1.00 83.06 92 VAL A CA 1
ATOM 725 C C . VAL A 1 92 ? 10.375 12.599 -4.232 1.00 83.06 92 VAL A C 1
ATOM 727 O O . VAL A 1 92 ? 10.684 13.778 -4.262 1.00 83.06 92 VAL A O 1
ATOM 730 N N . GLU A 1 93 ? 11.255 11.640 -3.959 1.00 80.00 93 GLU A N 1
ATOM 731 C CA . GLU A 1 93 ? 12.682 11.829 -3.707 1.00 80.00 93 GLU A CA 1
ATOM 732 C C . GLU A 1 93 ? 13.521 12.035 -4.977 1.00 80.00 93 GLU A C 1
ATOM 734 O O . GLU A 1 93 ? 14.737 12.187 -4.881 1.00 80.00 93 GLU A O 1
ATOM 739 N N . HIS A 1 94 ? 12.910 11.975 -6.162 1.00 74.31 94 HIS A N 1
ATOM 740 C CA . HIS A 1 94 ? 13.614 12.111 -7.429 1.00 74.31 94 HIS A CA 1
ATOM 741 C C . HIS A 1 94 ? 13.023 13.263 -8.241 1.00 74.31 94 HIS A C 1
ATOM 743 O O . HIS A 1 94 ? 11.994 13.110 -8.893 1.00 74.31 94 HIS A O 1
ATOM 749 N N . ASP A 1 95 ? 13.699 14.410 -8.204 1.00 61.75 95 ASP A N 1
ATOM 750 C CA . ASP A 1 95 ? 13.238 15.643 -8.854 1.00 61.75 95 ASP A CA 1
ATOM 751 C C . ASP A 1 95 ? 13.495 15.661 -10.377 1.00 61.75 95 ASP A C 1
ATOM 753 O O . ASP A 1 95 ? 12.909 16.460 -11.109 1.00 61.75 95 ASP A O 1
ATOM 757 N N . CYS A 1 96 ? 14.332 14.749 -10.887 1.00 59.56 96 CYS A N 1
ATOM 758 C CA . CYS A 1 96 ? 14.672 14.639 -12.307 1.00 59.56 96 CYS A CA 1
ATOM 759 C C . CYS A 1 96 ? 13.705 13.711 -13.064 1.00 59.56 96 CYS A C 1
ATOM 761 O O . CYS A 1 96 ? 14.054 12.604 -13.467 1.00 59.56 96 CYS A O 1
ATOM 763 N N . GLY A 1 97 ? 12.480 14.184 -13.296 1.00 63.53 97 GLY A N 1
ATOM 764 C CA . GLY A 1 97 ? 11.494 13.510 -14.149 1.00 63.53 97 GLY A CA 1
ATOM 765 C C . GLY A 1 97 ? 10.508 12.598 -13.410 1.00 63.53 97 GLY A C 1
ATOM 766 O O . GLY A 1 97 ? 10.532 12.449 -12.192 1.00 63.53 97 GLY A O 1
ATOM 767 N N . LYS A 1 98 ? 9.568 12.004 -14.159 1.00 74.38 98 LYS A N 1
ATOM 768 C CA . LYS A 1 98 ? 8.526 11.116 -13.611 1.00 74.38 98 LYS A CA 1
ATOM 769 C C . LYS A 1 98 ? 9.069 9.691 -13.436 1.00 74.38 98 LYS A C 1
ATOM 771 O O . LYS A 1 98 ? 8.762 8.814 -14.239 1.00 74.38 98 LYS A O 1
ATOM 776 N N . THR A 1 99 ? 9.872 9.464 -12.400 1.00 84.56 99 THR A N 1
ATOM 777 C CA . THR A 1 99 ? 10.376 8.121 -12.059 1.00 84.56 99 THR A CA 1
ATOM 778 C C . THR A 1 99 ? 9.406 7.403 -11.121 1.00 84.56 99 THR A C 1
ATOM 780 O O . THR A 1 99 ? 8.995 7.949 -10.098 1.00 84.56 99 THR A O 1
ATOM 783 N N . VAL A 1 100 ? 9.050 6.161 -11.449 1.00 89.31 100 VAL A N 1
ATOM 784 C CA . VAL A 1 100 ? 8.258 5.275 -10.581 1.00 89.31 100 VAL A CA 1
ATOM 785 C C . VAL A 1 100 ? 9.207 4.456 -9.715 1.00 89.31 100 VAL A C 1
ATOM 787 O O . VAL A 1 100 ? 10.188 3.930 -10.228 1.00 89.31 100 VAL A O 1
ATOM 790 N N . TYR A 1 101 ? 8.908 4.312 -8.422 1.00 92.94 101 TYR A N 1
ATOM 791 C CA . TYR A 1 101 ? 9.573 3.354 -7.539 1.00 92.94 101 TYR A CA 1
ATOM 792 C C . TYR A 1 101 ? 8.581 2.380 -6.923 1.00 92.94 101 TYR A C 1
ATOM 794 O O . TYR A 1 101 ? 7.491 2.749 -6.482 1.00 92.94 101 TYR A O 1
ATOM 802 N N . SER A 1 102 ? 9.022 1.131 -6.830 1.00 95.69 102 SER A N 1
ATOM 803 C CA . SER A 1 102 ? 8.366 0.096 -6.044 1.00 95.69 102 SER A CA 1
ATOM 804 C C . SER A 1 102 ? 8.719 0.228 -4.574 1.00 95.69 102 SER A C 1
ATOM 806 O O . SER A 1 102 ? 9.864 0.522 -4.217 1.00 95.69 102 SER A O 1
ATOM 808 N N . ARG A 1 103 ? 7.735 -0.005 -3.711 1.00 96.56 103 ARG A N 1
ATOM 809 C CA . ARG A 1 103 ? 7.859 0.146 -2.269 1.00 96.56 103 ARG A CA 1
ATOM 810 C C . ARG A 1 103 ? 7.174 -0.982 -1.521 1.00 96.56 103 ARG A C 1
ATOM 812 O O . ARG A 1 103 ? 6.178 -1.541 -1.975 1.00 96.56 103 ARG A O 1
ATOM 819 N N . VAL A 1 104 ? 7.697 -1.233 -0.331 1.00 97.88 104 VAL A N 1
ATOM 820 C CA . VAL A 1 104 ? 6.984 -1.922 0.740 1.00 97.88 104 VAL A CA 1
ATOM 821 C C . VAL A 1 104 ? 6.662 -0.896 1.818 1.00 97.88 104 VAL A C 1
ATOM 823 O O . VAL A 1 104 ? 7.540 -0.146 2.251 1.00 97.88 104 VAL A O 1
ATOM 826 N N . ALA A 1 105 ? 5.403 -0.840 2.226 1.00 98.06 105 ALA A N 1
ATOM 827 C CA . ALA A 1 105 ? 4.948 -0.116 3.397 1.00 98.06 105 ALA A CA 1
ATOM 828 C C . ALA A 1 105 ? 4.562 -1.103 4.501 1.00 98.06 105 ALA A C 1
ATOM 830 O O . ALA A 1 105 ? 4.172 -2.235 4.221 1.00 98.06 105 ALA A O 1
ATOM 831 N N . ARG A 1 106 ? 4.674 -0.678 5.756 1.00 97.44 106 ARG A N 1
ATOM 832 C CA . ARG A 1 106 ? 4.244 -1.450 6.923 1.00 97.44 106 ARG A CA 1
ATOM 833 C C . ARG A 1 106 ? 3.451 -0.585 7.888 1.00 97.44 106 ARG A C 1
ATOM 835 O O . ARG A 1 106 ? 3.728 0.609 8.005 1.00 97.44 106 ARG A O 1
ATOM 842 N N . VAL A 1 107 ? 2.549 -1.229 8.616 1.00 98.50 107 VAL A N 1
ATOM 843 C CA . VAL A 1 107 ? 1.860 -0.701 9.803 1.00 98.50 107 VAL A CA 1
ATOM 844 C C . VAL A 1 107 ? 1.850 -1.780 10.886 1.00 98.50 107 VAL A C 1
ATOM 846 O O . VAL A 1 107 ? 1.851 -2.971 10.565 1.00 98.50 107 VAL A O 1
ATOM 849 N N . CYS A 1 108 ? 1.867 -1.393 12.159 1.00 98.12 108 CYS A N 1
ATOM 850 C CA . CYS A 1 108 ? 1.688 -2.328 13.269 1.00 98.12 108 CYS A CA 1
ATOM 851 C C . CYS A 1 108 ? 0.212 -2.714 13.403 1.00 98.12 108 CYS A C 1
ATOM 853 O O . CYS A 1 108 ? -0.672 -1.860 13.305 1.00 98.12 108 CYS A O 1
ATOM 855 N N . LYS A 1 109 ? -0.067 -3.988 13.698 1.00 97.69 109 LYS A N 1
ATOM 856 C CA . LYS A 1 109 ? -1.453 -4.454 13.873 1.00 97.69 109 LYS A CA 1
ATOM 857 C C . LYS A 1 109 ? -2.151 -3.786 15.061 1.00 97.69 109 LYS A C 1
ATOM 859 O O . LYS A 1 109 ? -3.325 -3.451 14.973 1.00 97.69 109 LYS A O 1
ATOM 864 N N . ASN A 1 110 ? -1.405 -3.514 16.132 1.00 97.19 110 ASN A N 1
ATOM 865 C CA . ASN A 1 110 ? -1.891 -2.884 17.362 1.00 97.19 110 ASN A CA 1
ATOM 866 C C . ASN A 1 110 ? -1.864 -1.342 17.352 1.00 97.19 110 ASN A C 1
ATOM 868 O O . ASN A 1 110 ? -2.037 -0.736 18.407 1.00 97.19 110 ASN A O 1
ATOM 872 N N . ASP A 1 111 ? -1.611 -0.697 16.207 1.00 98.12 111 ASP A N 1
ATOM 873 C CA . ASP A 1 111 ? -1.653 0.766 16.112 1.00 98.12 111 ASP A CA 1
ATOM 874 C C . ASP A 1 111 ? -3.070 1.257 16.444 1.00 98.12 111 ASP A C 1
ATOM 876 O O . ASP A 1 111 ? -4.044 0.728 15.907 1.00 98.12 111 ASP A O 1
ATOM 880 N N . ILE A 1 112 ? -3.192 2.238 17.335 1.00 97.50 112 ILE A N 1
ATOM 881 C CA . ILE A 1 112 ? -4.473 2.828 17.760 1.00 97.50 112 ILE A CA 1
ATOM 882 C C . ILE A 1 112 ? -4.639 4.275 17.279 1.00 97.50 112 ILE A C 1
ATOM 884 O O . ILE A 1 112 ? -5.630 4.913 17.615 1.00 97.50 112 ILE A O 1
ATOM 888 N N . GLY A 1 113 ? -3.688 4.779 16.489 1.00 97.69 113 GLY A N 1
ATOM 889 C CA . GLY A 1 113 ? -3.658 6.161 16.037 1.00 97.69 113 GLY A CA 1
ATOM 890 C C . GLY A 1 113 ? -3.074 7.121 17.068 1.00 97.69 113 GLY A C 1
ATOM 891 O O . GLY A 1 113 ? -2.664 6.744 18.171 1.00 97.69 113 GLY A O 1
ATOM 892 N N . GLY A 1 114 ? -2.983 8.386 16.673 1.00 95.88 114 GLY A N 1
ATOM 893 C CA . GLY A 1 114 ? -2.566 9.466 17.553 1.00 95.88 114 GLY A CA 1
ATOM 894 C C . GLY A 1 114 ? -3.718 10.002 18.406 1.00 95.88 114 GLY A C 1
ATOM 895 O O . GLY A 1 114 ? -4.885 9.788 18.101 1.00 95.88 114 GLY A O 1
ATOM 896 N N . ARG A 1 115 ? -3.388 10.704 19.498 1.00 88.94 115 ARG A N 1
ATOM 897 C CA . ARG A 1 115 ? -4.390 11.307 20.403 1.00 88.94 115 ARG A CA 1
ATOM 898 C C . ARG A 1 115 ? -4.738 12.756 20.068 1.00 88.94 115 ARG A C 1
ATOM 900 O O . ARG A 1 115 ? -5.880 13.151 20.213 1.00 88.94 115 ARG A O 1
ATOM 907 N N . PHE A 1 116 ? -3.734 13.553 19.699 1.00 88.75 116 PHE A N 1
ATOM 908 C CA . PHE A 1 116 ? -3.876 14.997 19.443 1.00 88.75 116 PHE A CA 1
ATOM 909 C C . PHE A 1 116 ? -3.386 15.355 18.039 1.00 88.75 116 PHE A C 1
ATOM 911 O O . PHE A 1 116 ? -4.062 16.028 17.273 1.00 88.75 116 PHE A O 1
ATOM 918 N N . LEU A 1 117 ? -2.189 14.879 17.696 1.00 87.62 117 LEU A N 1
ATOM 919 C CA . LEU A 1 117 ? -1.684 14.841 16.329 1.00 87.62 117 LEU A CA 1
ATOM 920 C C . LEU A 1 117 ? -1.918 13.437 15.785 1.00 87.62 117 LEU A C 1
ATOM 922 O O . LEU A 1 117 ? -1.734 12.480 16.533 1.00 87.62 117 LEU A O 1
ATOM 926 N N . LEU A 1 118 ? -2.241 13.326 14.493 1.00 90.38 118 LEU A N 1
ATOM 927 C CA . LEU A 1 118 ? -2.493 12.046 13.817 1.00 90.38 118 LEU A CA 1
ATOM 928 C C . LEU A 1 118 ? -3.696 11.267 14.391 1.00 90.38 118 LEU A C 1
ATOM 930 O O . LEU A 1 118 ? -3.690 10.038 14.386 1.00 90.38 118 LEU A O 1
ATOM 934 N N . GLU A 1 119 ? -4.728 11.966 14.869 1.00 94.38 119 GLU A N 1
ATOM 935 C CA . GLU A 1 119 ? -6.030 11.344 15.150 1.00 94.38 119 GLU A CA 1
ATOM 936 C C . GLU A 1 119 ? -6.560 10.651 13.878 1.00 94.38 119 GLU A C 1
ATOM 938 O O . GLU A 1 119 ? -6.335 11.130 12.759 1.00 94.38 119 GLU A O 1
ATOM 943 N N . ASP A 1 120 ? -7.141 9.458 14.039 1.00 96.19 120 ASP A N 1
ATOM 944 C CA . ASP A 1 120 ? -7.580 8.555 12.959 1.00 96.19 120 ASP A CA 1
ATOM 945 C C . ASP A 1 120 ? -6.510 8.230 11.893 1.00 96.19 120 ASP A C 1
ATOM 947 O O . ASP A 1 120 ? -6.799 7.746 10.792 1.00 96.19 120 ASP A O 1
ATOM 951 N N . THR A 1 121 ? -5.240 8.485 12.208 1.00 98.25 121 THR A N 1
ATOM 952 C CA . THR A 1 121 ? -4.115 8.366 11.282 1.00 98.25 121 THR A CA 1
ATOM 953 C C . THR A 1 121 ? -3.075 7.405 11.846 1.00 98.25 121 THR A C 1
ATOM 955 O O . THR A 1 121 ? -2.799 7.407 13.044 1.00 98.25 121 THR A O 1
ATOM 958 N N . TRP A 1 122 ? -2.469 6.577 10.991 1.00 98.44 122 TRP A N 1
ATOM 959 C CA . TRP A 1 122 ? -1.417 5.646 11.417 1.00 98.44 122 TRP A CA 1
ATOM 960 C C . TRP A 1 122 ? -0.286 6.358 12.173 1.00 98.44 122 TRP A C 1
ATOM 962 O O . TRP A 1 122 ? 0.201 7.396 11.738 1.00 98.44 122 TRP A O 1
ATOM 972 N N . THR A 1 123 ? 0.212 5.771 13.255 1.00 97.94 123 THR A N 1
ATOM 973 C CA . THR A 1 123 ? 1.419 6.258 13.954 1.00 97.94 123 THR A CA 1
ATOM 974 C C . THR A 1 123 ? 2.650 5.412 13.635 1.00 97.94 123 THR A C 1
ATOM 976 O O . THR A 1 123 ? 3.783 5.823 13.878 1.00 97.94 123 THR A O 1
ATOM 979 N N . THR A 1 124 ? 2.433 4.244 13.028 1.00 98.00 124 THR A N 1
ATOM 980 C CA . THR A 1 124 ? 3.462 3.239 12.727 1.00 98.00 124 THR A CA 1
ATOM 981 C C . THR A 1 124 ? 3.724 3.055 11.231 1.00 98.00 124 THR A C 1
ATOM 983 O O . THR A 1 124 ? 4.507 2.183 10.842 1.00 98.00 124 THR A O 1
ATOM 986 N N . PHE A 1 125 ? 3.101 3.885 10.384 1.00 98.31 125 PHE A N 1
ATOM 987 C CA . PHE A 1 125 ? 3.294 3.844 8.938 1.00 98.31 125 PHE A CA 1
ATOM 988 C C . PHE A 1 125 ? 4.743 4.167 8.562 1.00 98.31 125 PHE A C 1
ATOM 990 O O . PHE A 1 125 ? 5.258 5.251 8.831 1.00 98.31 125 PHE A O 1
ATOM 997 N N . MET A 1 126 ? 5.389 3.229 7.877 1.00 96.75 126 MET A N 1
ATOM 998 C CA . MET A 1 126 ? 6.712 3.406 7.281 1.00 96.75 126 MET A CA 1
ATOM 999 C C . MET A 1 126 ? 6.722 2.794 5.890 1.00 96.75 126 MET A C 1
ATOM 1001 O O . MET A 1 126 ? 6.107 1.751 5.684 1.00 96.75 126 MET A O 1
ATOM 1005 N N . LYS A 1 127 ? 7.472 3.388 4.957 1.00 95.75 127 LYS A N 1
ATOM 1006 C CA . LYS A 1 127 ? 7.689 2.824 3.620 1.00 95.75 127 LYS A CA 1
ATOM 1007 C C . LYS A 1 127 ? 9.156 2.870 3.216 1.00 95.75 127 LYS A C 1
ATOM 1009 O O . LYS A 1 127 ? 9.870 3.801 3.579 1.00 95.75 127 LYS A O 1
ATOM 1014 N N . ALA A 1 128 ? 9.581 1.886 2.437 1.00 94.56 128 ALA A N 1
ATOM 1015 C CA . ALA A 1 128 ? 10.935 1.779 1.907 1.00 94.56 128 ALA A CA 1
ATOM 1016 C C . ALA A 1 128 ? 10.902 1.419 0.419 1.00 94.56 128 ALA A C 1
ATOM 1018 O O . ALA A 1 128 ? 9.988 0.729 -0.037 1.00 94.56 128 ALA A O 1
ATOM 1019 N N . ARG A 1 129 ? 11.903 1.882 -0.338 1.00 94.62 129 ARG A N 1
ATOM 1020 C CA . ARG A 1 129 ? 12.106 1.486 -1.737 1.00 94.62 129 ARG A CA 1
ATOM 1021 C C . ARG A 1 129 ? 12.532 0.019 -1.799 1.00 94.62 129 ARG A C 1
ATOM 1023 O O . ARG A 1 129 ? 13.406 -0.406 -1.048 1.00 94.62 129 ARG A O 1
ATOM 1030 N N . LEU A 1 130 ? 11.944 -0.732 -2.722 1.00 95.25 130 LEU A N 1
ATOM 1031 C CA . LEU A 1 130 ? 12.408 -2.067 -3.080 1.00 95.25 130 LEU A CA 1
ATOM 1032 C C . LEU A 1 130 ? 13.545 -1.950 -4.089 1.00 95.25 130 LEU A C 1
ATOM 1034 O O . LEU A 1 130 ? 13.433 -1.217 -5.073 1.00 95.25 130 LEU A O 1
ATOM 1038 N N . ASN A 1 131 ? 14.632 -2.675 -3.840 1.00 92.31 131 ASN A N 1
ATOM 1039 C CA . ASN A 1 131 ? 15.762 -2.732 -4.752 1.00 92.31 131 ASN A CA 1
ATOM 1040 C C . ASN A 1 131 ? 15.774 -4.083 -5.473 1.00 92.31 131 ASN A C 1
ATOM 1042 O O . ASN A 1 131 ? 16.097 -5.105 -4.871 1.00 92.31 131 ASN A O 1
ATOM 1046 N N . CYS A 1 132 ? 15.404 -4.073 -6.750 1.00 92.62 132 CYS A N 1
ATOM 1047 C CA . CYS A 1 132 ? 15.579 -5.193 -7.662 1.00 92.62 132 CYS A CA 1
ATOM 1048 C C . CYS A 1 132 ? 16.462 -4.694 -8.804 1.00 92.62 132 CYS A C 1
ATOM 1050 O O . CYS A 1 132 ? 16.047 -3.843 -9.593 1.00 92.62 132 CYS A O 1
ATOM 1052 N N . SER A 1 133 ? 17.710 -5.153 -8.844 1.00 91.06 133 SER A N 1
ATOM 1053 C CA . SER A 1 133 ? 18.685 -4.689 -9.824 1.00 91.06 133 SER A CA 1
ATOM 1054 C C . SER A 1 133 ? 19.595 -5.806 -10.296 1.00 91.06 133 SER A C 1
ATOM 1056 O O . SER A 1 133 ? 19.883 -6.749 -9.560 1.00 91.06 133 SER A O 1
ATOM 1058 N N . ARG A 1 134 ? 20.084 -5.661 -11.525 1.00 87.00 134 ARG A N 1
ATOM 1059 C CA . ARG A 1 134 ? 21.183 -6.466 -12.052 1.00 87.00 134 ARG A CA 1
ATOM 1060 C C . ARG A 1 134 ? 22.502 -5.761 -11.749 1.00 87.00 134 ARG A C 1
ATOM 1062 O O . ARG A 1 134 ? 22.633 -4.563 -12.006 1.00 87.00 134 ARG A O 1
ATOM 1069 N N . SER A 1 135 ? 23.461 -6.500 -11.201 1.00 86.31 135 SER A N 1
ATOM 1070 C CA . SER A 1 135 ? 24.816 -6.000 -10.952 1.00 86.31 135 SER A CA 1
ATOM 1071 C C . SER A 1 135 ? 25.529 -5.648 -12.264 1.00 86.31 135 SER A C 1
ATOM 1073 O O . SER A 1 135 ? 25.364 -6.340 -13.265 1.00 86.31 135 SER A O 1
ATOM 1075 N N . GLY A 1 136 ? 26.333 -4.587 -12.242 1.00 83.50 136 GLY A N 1
ATOM 1076 C CA . GLY A 1 136 ? 27.139 -4.079 -13.357 1.00 83.50 136 GLY A CA 1
ATOM 1077 C C . GLY A 1 136 ? 27.943 -2.856 -12.902 1.00 83.50 136 GLY A C 1
ATOM 1078 O O . GLY A 1 136 ? 27.781 -2.434 -11.756 1.00 83.50 136 GLY A O 1
ATOM 1079 N N . GLU A 1 137 ? 28.781 -2.276 -13.771 1.00 86.69 137 GLU A N 1
ATOM 1080 C CA . GLU A 1 137 ? 29.502 -1.020 -13.458 1.00 86.69 137 GLU A CA 1
ATOM 1081 C C . GLU A 1 137 ? 28.531 0.100 -13.062 1.00 86.69 137 GLU A C 1
ATOM 1083 O O . GLU A 1 137 ? 28.769 0.842 -12.111 1.00 86.69 137 GLU A O 1
ATOM 1088 N N . ILE A 1 138 ? 27.389 0.155 -13.751 1.00 84.75 138 ILE A N 1
ATOM 1089 C CA . ILE A 1 138 ? 26.226 0.956 -13.384 1.00 84.75 138 ILE A CA 1
ATOM 1090 C C . ILE A 1 138 ? 25.057 -0.020 -13.181 1.00 84.75 138 ILE A C 1
ATOM 1092 O O . ILE A 1 138 ? 24.651 -0.680 -14.142 1.00 84.75 138 ILE A O 1
ATOM 1096 N N . PRO A 1 139 ? 24.516 -0.158 -11.955 1.00 87.06 139 PRO A N 1
ATOM 1097 C CA . PRO A 1 139 ? 23.408 -1.069 -11.692 1.00 87.06 139 PRO A CA 1
ATOM 1098 C C . PRO A 1 139 ? 22.164 -0.729 -12.520 1.00 87.06 139 PRO A C 1
ATOM 1100 O O . PRO A 1 139 ? 21.709 0.416 -12.543 1.00 87.06 139 PRO A O 1
ATOM 1103 N N . PHE A 1 140 ? 21.569 -1.743 -13.148 1.00 87.56 140 PHE A N 1
ATOM 1104 C CA . PHE A 1 140 ? 20.301 -1.596 -13.864 1.00 87.56 140 PHE A CA 1
ATOM 1105 C C . PHE A 1 140 ? 19.138 -1.951 -12.935 1.00 87.56 140 PHE A C 1
ATOM 1107 O O . PHE A 1 140 ? 19.076 -3.076 -12.435 1.00 87.56 140 PHE A O 1
ATOM 1114 N N . HIS A 1 141 ? 18.224 -1.008 -12.688 1.00 88.69 141 HIS A N 1
ATOM 1115 C CA . HIS A 1 141 ? 17.120 -1.170 -11.736 1.00 88.69 141 HIS A CA 1
ATOM 1116 C C . HIS A 1 141 ? 15.788 -1.472 -12.429 1.00 88.69 141 HIS A C 1
ATOM 1118 O O . HIS A 1 141 ? 15.317 -0.699 -13.261 1.00 88.69 141 HIS A O 1
ATOM 1124 N N . TYR A 1 142 ? 15.121 -2.533 -11.981 1.00 92.19 142 TYR A N 1
ATOM 1125 C CA . TYR A 1 142 ? 13.752 -2.868 -12.364 1.00 92.19 142 TYR A CA 1
ATOM 1126 C C . TYR A 1 142 ? 12.800 -2.236 -11.350 1.00 92.19 142 TYR A C 1
ATOM 1128 O O . TYR A 1 142 ? 12.595 -2.751 -10.250 1.00 92.19 142 TYR A O 1
ATOM 1136 N N . ASN A 1 143 ? 12.277 -1.056 -11.679 1.00 91.38 143 ASN A N 1
ATOM 1137 C CA . ASN A 1 143 ? 11.573 -0.225 -10.703 1.00 91.38 143 ASN A CA 1
ATOM 1138 C C . ASN A 1 143 ? 10.064 -0.495 -10.609 1.00 91.38 143 ASN A C 1
ATOM 1140 O O . ASN A 1 143 ? 9.437 0.012 -9.675 1.00 91.38 143 ASN A O 1
ATOM 1144 N N . GLU A 1 144 ? 9.474 -1.269 -11.523 1.00 92.50 144 GLU A N 1
ATOM 1145 C CA . GLU A 1 144 ? 8.025 -1.488 -11.586 1.00 92.50 144 GLU A CA 1
ATOM 1146 C C . GLU A 1 144 ? 7.622 -2.895 -11.131 1.00 92.50 144 GLU A C 1
ATOM 1148 O O . GLU A 1 144 ? 7.599 -3.842 -11.909 1.00 92.50 144 GLU A O 1
ATOM 1153 N N . LEU A 1 145 ? 7.265 -3.034 -9.857 1.00 95.38 145 LEU A N 1
ATOM 1154 C CA . LEU A 1 145 ? 6.733 -4.260 -9.275 1.00 95.38 145 LEU A CA 1
ATOM 1155 C C . LEU A 1 145 ? 5.367 -4.572 -9.882 1.00 95.38 145 LEU A C 1
ATOM 1157 O O . LEU A 1 145 ? 4.460 -3.744 -9.800 1.00 95.38 145 LEU A O 1
ATOM 1161 N N . GLN A 1 146 ? 5.205 -5.772 -10.429 1.00 95.56 146 GLN A N 1
ATOM 1162 C CA . GLN A 1 146 ? 3.967 -6.248 -11.045 1.00 95.56 146 GLN A CA 1
ATOM 1163 C C . GLN A 1 146 ? 3.173 -7.173 -10.128 1.00 95.56 146 GLN A C 1
ATOM 1165 O O . GLN A 1 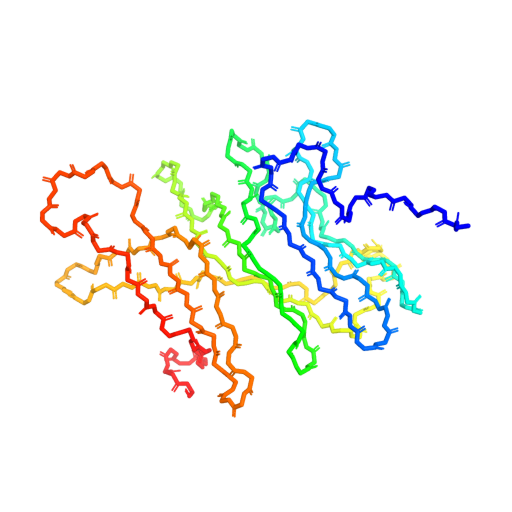146 ? 1.953 -7.062 -10.059 1.00 95.56 146 GLN A O 1
ATOM 1170 N N . SER A 1 147 ? 3.857 -8.065 -9.413 1.00 96.06 147 SER A N 1
ATOM 1171 C CA . SER A 1 147 ? 3.234 -9.030 -8.508 1.00 96.06 147 SER A CA 1
ATOM 1172 C C . SER A 1 147 ? 4.196 -9.426 -7.396 1.00 96.06 147 SER A C 1
ATOM 1174 O O . SER A 1 147 ? 5.410 -9.249 -7.519 1.00 96.06 147 SER A O 1
ATOM 1176 N N . THR A 1 148 ? 3.655 -9.980 -6.316 1.00 97.75 148 THR A N 1
ATOM 1177 C CA . THR A 1 148 ? 4.440 -10.596 -5.244 1.00 97.75 148 THR A CA 1
ATOM 1178 C C . THR A 1 148 ? 3.829 -11.924 -4.838 1.00 97.75 148 THR A C 1
ATOM 1180 O O . THR A 1 148 ? 2.648 -12.160 -5.075 1.00 97.75 148 THR A O 1
ATOM 1183 N N . PHE A 1 149 ? 4.627 -12.750 -4.176 1.00 96.69 149 PHE A N 1
ATOM 1184 C CA . PHE A 1 149 ? 4.189 -13.995 -3.565 1.00 96.69 149 PHE A CA 1
ATOM 1185 C C . PHE A 1 149 ? 4.852 -14.144 -2.196 1.00 96.69 149 PHE A C 1
ATOM 1187 O O . PHE A 1 149 ? 6.077 -14.027 -2.100 1.00 96.69 149 PHE A O 1
ATOM 1194 N N . TYR A 1 150 ? 4.058 -14.378 -1.151 1.00 95.69 150 TYR A N 1
ATOM 1195 C CA . TYR A 1 150 ? 4.555 -14.627 0.201 1.00 95.69 150 TYR A CA 1
ATOM 1196 C C . TYR A 1 150 ? 4.613 -16.129 0.482 1.00 95.69 150 TYR A C 1
ATOM 1198 O O . TYR A 1 150 ? 3.589 -16.805 0.480 1.00 95.69 150 TYR A O 1
ATOM 1206 N N . LEU A 1 151 ? 5.823 -16.628 0.729 1.00 95.00 151 LEU A N 1
ATOM 1207 C CA . LEU A 1 151 ? 6.097 -17.989 1.169 1.00 95.00 151 LEU A CA 1
ATOM 1208 C C . LEU A 1 151 ? 6.255 -17.983 2.695 1.00 95.00 151 LEU A C 1
ATOM 1210 O O . LEU A 1 151 ? 7.346 -17.725 3.217 1.00 95.00 151 LEU A O 1
ATOM 1214 N N . SER A 1 152 ? 5.149 -18.218 3.400 1.00 91.56 152 SER A N 1
ATOM 1215 C CA . SER A 1 152 ? 5.054 -18.092 4.859 1.00 91.56 152 SER A CA 1
ATOM 1216 C C . SER A 1 152 ? 5.959 -19.056 5.623 1.00 91.56 152 SER A C 1
ATOM 1218 O O . SER A 1 152 ? 6.490 -18.694 6.668 1.00 91.56 152 SER A O 1
ATOM 1220 N N . GLU A 1 153 ? 6.205 -20.255 5.093 1.00 93.50 153 GLU A N 1
ATOM 1221 C CA . GLU A 1 153 ? 7.017 -21.299 5.734 1.00 93.50 153 GLU A CA 1
ATOM 1222 C C . GLU A 1 153 ? 8.483 -20.886 5.899 1.00 93.50 153 GLU A C 1
ATOM 1224 O O . GLU A 1 153 ? 9.199 -21.440 6.730 1.00 93.50 153 GLU A O 1
ATOM 1229 N N . GLN A 1 154 ? 8.940 -19.931 5.087 1.00 91.38 154 GLN A N 1
ATOM 1230 C CA . GLN A 1 154 ? 10.315 -19.434 5.099 1.00 91.38 154 GLN A CA 1
ATOM 1231 C C . GLN A 1 154 ? 10.401 -17.945 5.452 1.00 91.38 154 GLN A C 1
ATOM 1233 O O . GLN A 1 154 ? 11.501 -17.396 5.467 1.00 91.38 154 GLN A O 1
ATOM 1238 N N . ASP A 1 155 ? 9.261 -17.295 5.697 1.00 89.38 155 ASP A N 1
ATOM 1239 C CA . ASP A 1 155 ? 9.131 -15.844 5.847 1.00 89.38 155 ASP A CA 1
ATOM 1240 C C . ASP A 1 155 ? 9.807 -15.058 4.701 1.00 89.38 155 ASP A C 1
ATOM 1242 O O . ASP A 1 155 ? 10.578 -14.115 4.901 1.00 89.38 155 ASP A O 1
ATOM 1246 N N . ILE A 1 156 ? 9.559 -15.4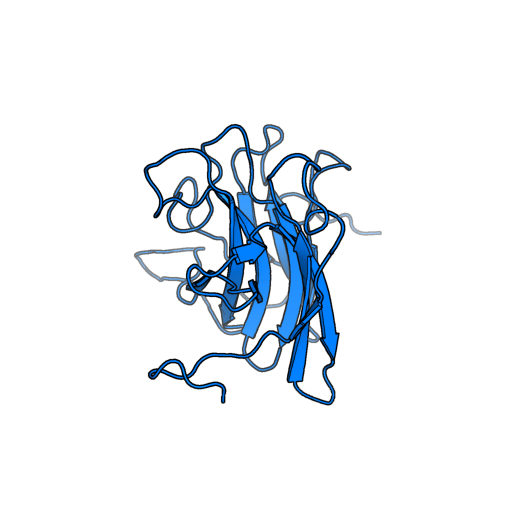86 3.456 1.00 92.44 156 ILE A N 1
ATOM 1247 C CA . ILE A 1 156 ? 10.158 -14.894 2.250 1.00 92.44 156 ILE A CA 1
ATOM 1248 C C . ILE A 1 156 ? 9.076 -14.326 1.345 1.00 92.44 156 ILE A C 1
ATOM 1250 O O . ILE A 1 156 ? 8.094 -14.992 1.033 1.00 92.44 156 ILE A O 1
ATOM 1254 N N . ILE A 1 157 ? 9.316 -13.126 0.820 1.00 95.69 157 ILE A N 1
ATOM 1255 C CA . ILE A 1 157 ? 8.487 -12.537 -0.231 1.00 95.69 157 ILE A CA 1
ATOM 1256 C C . ILE A 1 157 ? 9.282 -12.515 -1.534 1.00 95.69 157 ILE A C 1
ATOM 1258 O O . ILE A 1 157 ? 10.411 -12.028 -1.580 1.00 95.69 157 ILE A O 1
ATOM 1262 N N . TYR A 1 158 ? 8.689 -13.017 -2.607 1.00 96.94 158 TYR A N 1
ATOM 1263 C CA . TYR A 1 158 ? 9.195 -12.873 -3.969 1.00 96.94 158 TYR A CA 1
ATOM 1264 C C . TYR A 1 158 ? 8.439 -11.750 -4.674 1.00 96.94 158 TYR A C 1
ATOM 1266 O O . TYR A 1 158 ? 7.244 -11.577 -4.445 1.00 96.94 158 TYR A O 1
ATOM 1274 N N . GLY A 1 159 ? 9.119 -10.987 -5.527 1.00 97.06 159 GLY A N 1
ATOM 1275 C CA . GLY A 1 159 ? 8.514 -9.937 -6.345 1.00 97.06 159 GLY A CA 1
ATOM 1276 C C . GLY A 1 159 ? 8.930 -10.053 -7.806 1.00 97.06 159 GLY A C 1
ATOM 1277 O O . GLY A 1 159 ? 10.099 -10.308 -8.089 1.00 97.06 159 GLY A O 1
ATOM 1278 N N . ILE A 1 160 ? 7.981 -9.852 -8.719 1.00 96.12 160 ILE A N 1
ATOM 1279 C CA . ILE A 1 160 ? 8.218 -9.783 -10.167 1.00 96.12 160 ILE A CA 1
ATOM 1280 C C . ILE A 1 160 ? 8.256 -8.315 -10.565 1.00 96.12 160 ILE A C 1
ATOM 1282 O O . ILE A 1 160 ? 7.307 -7.584 -10.273 1.00 96.12 160 ILE A O 1
ATOM 1286 N N . PHE A 1 161 ? 9.324 -7.886 -11.229 1.00 94.25 161 PHE A N 1
ATOM 1287 C CA . PHE A 1 161 ? 9.524 -6.491 -11.618 1.00 94.25 161 PHE A CA 1
ATOM 1288 C C . PHE A 1 161 ? 9.634 -6.340 -13.137 1.00 94.25 161 PHE A C 1
ATOM 1290 O O . PHE A 1 161 ? 9.951 -7.291 -13.844 1.00 94.25 161 PHE A O 1
ATOM 1297 N N . THR A 1 162 ? 9.394 -5.131 -13.635 1.00 91.31 162 THR A N 1
ATOM 1298 C CA . THR A 1 162 ? 9.620 -4.727 -15.028 1.00 91.31 162 THR A CA 1
ATOM 1299 C C . THR A 1 162 ? 10.352 -3.382 -15.093 1.00 91.31 162 THR A C 1
ATOM 1301 O O . THR A 1 162 ? 10.539 -2.696 -14.080 1.00 91.31 162 THR A O 1
ATOM 1304 N N . THR A 1 163 ? 10.790 -3.018 -16.298 1.00 85.25 163 THR A N 1
ATOM 1305 C CA . THR A 1 163 ? 11.369 -1.707 -16.628 1.00 85.25 163 THR A CA 1
ATOM 1306 C C . THR A 1 163 ? 10.308 -0.763 -17.209 1.00 85.25 163 THR A C 1
ATOM 1308 O O . THR A 1 163 ? 9.278 -1.218 -17.708 1.00 85.25 163 THR A O 1
ATOM 1311 N N . ASN A 1 164 ? 10.565 0.544 -17.140 1.00 72.38 164 ASN A N 1
ATOM 1312 C CA . ASN A 1 164 ? 9.770 1.609 -17.760 1.00 72.38 164 ASN A CA 1
ATOM 1313 C C . ASN A 1 164 ? 10.318 2.042 -19.139 1.00 72.38 164 ASN A C 1
ATOM 1315 O O . ASN A 1 164 ? 9.785 2.969 -19.751 1.00 72.38 164 ASN A O 1
ATOM 1319 N N . VAL A 1 165 ? 11.401 1.414 -19.610 1.00 65.81 165 VAL A N 1
ATOM 1320 C CA . VAL A 1 165 ? 12.054 1.724 -20.889 1.00 65.81 165 VAL A CA 1
ATOM 1321 C C . VAL A 1 165 ? 11.361 0.956 -22.030 1.00 65.81 165 VAL A C 1
ATOM 1323 O O . VAL A 1 165 ? 11.020 -0.215 -21.848 1.00 65.81 165 VAL A O 1
ATOM 1326 N N . PRO A 1 166 ? 11.107 1.579 -23.201 1.00 54.38 166 PRO A N 1
ATOM 1327 C CA . PRO A 1 166 ? 10.570 0.877 -24.364 1.00 54.38 166 PRO A CA 1
ATOM 1328 C C . PRO A 1 166 ? 11.494 -0.268 -24.779 1.00 54.38 166 PRO A C 1
ATOM 1330 O O . PRO A 1 166 ? 12.696 -0.048 -24.913 1.00 54.38 166 PRO A O 1
ATOM 1333 N N . ARG A 1 167 ? 10.906 -1.446 -25.035 1.00 54.22 167 ARG A N 1
ATOM 1334 C CA . ARG A 1 167 ? 11.585 -2.665 -25.508 1.00 54.22 167 ARG A CA 1
ATOM 1335 C C . ARG A 1 167 ? 12.428 -2.370 -26.747 1.00 54.22 167 ARG A C 1
ATOM 1337 O O . ARG A 1 167 ? 11.913 -2.378 -27.864 1.00 54.22 167 ARG A O 1
ATOM 1344 N N . SER A 1 168 ? 13.697 -2.060 -26.547 1.00 54.03 168 SER A N 1
ATOM 1345 C CA . SER A 1 168 ? 14.628 -1.690 -27.613 1.00 54.03 168 SER A CA 1
ATOM 1346 C C . SER A 1 168 ? 15.981 -2.385 -27.469 1.00 54.03 168 SER A C 1
ATOM 1348 O O . SER A 1 168 ? 16.746 -2.393 -28.432 1.00 54.03 168 SER A O 1
ATOM 1350 N N . GLY A 1 169 ? 16.251 -3.040 -26.331 1.00 57.75 169 GLY A N 1
ATOM 1351 C CA . GLY A 1 169 ? 17.423 -3.889 -26.122 1.00 57.75 169 GLY A CA 1
ATOM 1352 C C . GLY A 1 169 ? 17.090 -5.354 -25.786 1.00 57.75 169 GLY A C 1
ATOM 1353 O O . GLY A 1 169 ? 15.992 -5.652 -25.319 1.00 57.75 169 GLY A O 1
ATOM 1354 N N . PRO A 1 170 ? 18.053 -6.281 -25.963 1.00 57.50 170 PRO A N 1
ATOM 1355 C CA . PRO A 1 170 ? 17.897 -7.709 -25.644 1.00 57.50 170 PRO A CA 1
ATOM 1356 C C . PRO A 1 170 ? 17.660 -7.996 -24.148 1.00 57.50 170 PRO A C 1
ATOM 1358 O O . PRO A 1 170 ? 17.204 -9.077 -23.793 1.00 57.50 170 PRO A O 1
ATOM 1361 N N . ASP A 1 171 ? 17.929 -7.024 -23.271 1.00 54.09 171 ASP A N 1
ATOM 1362 C CA . ASP A 1 171 ? 17.704 -7.108 -21.822 1.00 54.09 171 ASP A CA 1
ATOM 1363 C C . ASP A 1 171 ? 16.298 -6.642 -21.375 1.00 54.09 171 ASP A C 1
ATOM 1365 O O . ASP A 1 171 ? 15.926 -6.848 -20.217 1.00 54.09 171 ASP A O 1
ATOM 1369 N N . ASP A 1 172 ? 15.501 -6.040 -22.271 1.00 53.97 172 ASP A N 1
ATOM 1370 C CA . ASP A 1 172 ? 14.154 -5.511 -21.974 1.00 53.97 172 ASP A CA 1
ATOM 1371 C C . ASP A 1 172 ? 13.060 -6.596 -21.932 1.00 53.97 172 ASP A C 1
ATOM 1373 O O . ASP A 1 172 ? 11.901 -6.315 -21.608 1.00 53.97 172 ASP A O 1
ATOM 1377 N N . GLU A 1 173 ? 13.400 -7.841 -22.271 1.00 55.16 173 GLU A N 1
ATOM 1378 C CA . GLU A 1 173 ? 12.456 -8.965 -22.300 1.00 55.16 173 GLU A CA 1
ATOM 1379 C C . GLU A 1 173 ? 12.357 -9.700 -20.949 1.00 55.16 173 GLU A C 1
ATOM 1381 O O . GLU A 1 173 ? 11.420 -10.464 -20.711 1.00 55.16 173 GLU A O 1
ATOM 1386 N N . ALA A 1 174 ? 13.274 -9.432 -20.014 1.00 65.19 174 ALA A N 1
ATOM 1387 C CA . ALA A 1 174 ? 13.292 -10.096 -18.717 1.00 65.19 174 ALA A CA 1
ATOM 1388 C C . ALA A 1 174 ? 12.366 -9.403 -17.700 1.00 65.19 174 ALA A C 1
ATOM 1390 O O . ALA A 1 174 ? 12.567 -8.243 -17.338 1.00 65.19 174 ALA A O 1
ATOM 1391 N N . ALA A 1 175 ? 11.389 -10.147 -17.173 1.00 79.81 175 ALA A N 1
ATOM 1392 C CA . ALA A 1 175 ? 10.670 -9.809 -15.945 1.00 79.81 175 ALA A CA 1
ATOM 1393 C C . ALA A 1 175 ? 11.349 -10.526 -14.760 1.00 79.81 175 ALA A C 1
ATOM 1395 O O . ALA A 1 175 ? 10.997 -11.673 -14.465 1.00 79.81 175 ALA A O 1
ATOM 1396 N N . PRO A 1 176 ? 12.374 -9.932 -14.114 1.00 86.88 176 PRO A N 1
ATOM 1397 C CA . PRO A 1 176 ? 13.123 -10.625 -13.076 1.00 86.88 176 PRO A CA 1
ATOM 1398 C C . PRO A 1 176 ? 12.259 -10.922 -11.855 1.00 86.88 176 PRO A C 1
ATOM 1400 O O . PRO A 1 176 ? 11.432 -10.112 -11.422 1.00 86.88 176 PRO A O 1
ATOM 1403 N N . VAL A 1 177 ? 12.538 -12.078 -11.257 1.00 91.25 177 VAL A N 1
ATOM 1404 C CA . VAL A 1 177 ? 12.021 -12.468 -9.948 1.00 91.25 177 VAL A CA 1
ATOM 1405 C C . VAL A 1 177 ? 13.083 -12.154 -8.899 1.00 91.25 177 VAL A C 1
ATOM 1407 O O . VAL A 1 177 ? 14.153 -12.759 -8.878 1.00 91.25 177 VAL A O 1
ATOM 1410 N N . CYS A 1 178 ? 12.785 -11.213 -8.010 1.00 93.69 178 CYS A N 1
ATOM 1411 C CA . CYS A 1 178 ? 13.654 -10.826 -6.907 1.00 93.69 178 CYS A CA 1
ATOM 1412 C C . CYS A 1 178 ? 13.136 -11.417 -5.591 1.00 93.69 178 CYS A C 1
ATOM 1414 O O . CYS A 1 178 ? 11.971 -11.241 -5.231 1.00 93.69 178 CYS A O 1
ATOM 1416 N N . ARG A 1 179 ? 14.017 -12.087 -4.837 1.00 93.75 179 ARG A N 1
ATOM 1417 C CA . ARG A 1 179 ? 13.760 -12.455 -3.438 1.00 93.75 179 ARG A CA 1
ATOM 1418 C C . ARG A 1 179 ? 13.923 -11.211 -2.568 1.00 93.75 179 ARG A C 1
ATOM 1420 O O . ARG A 1 179 ? 15.031 -10.697 -2.425 1.00 93.75 179 ARG A O 1
ATOM 1427 N N . LEU A 1 180 ? 12.837 -10.746 -1.967 1.00 90.94 180 LEU A N 1
ATOM 1428 C CA . LEU A 1 180 ? 12.829 -9.579 -1.098 1.00 90.94 180 LEU A CA 1
ATOM 1429 C C . LEU A 1 180 ? 13.270 -9.994 0.302 1.00 90.94 180 LEU A C 1
ATOM 1431 O O . LEU A 1 180 ? 12.704 -10.901 0.911 1.00 90.94 180 LEU A O 1
ATOM 1435 N N . ARG A 1 181 ? 14.304 -9.328 0.807 1.00 81.25 181 ARG A N 1
ATOM 1436 C CA . ARG A 1 181 ? 14.812 -9.525 2.163 1.00 81.25 181 ARG A CA 1
ATOM 1437 C C . ARG A 1 181 ? 14.900 -8.186 2.866 1.00 81.25 181 ARG A C 1
ATOM 1439 O O . ARG A 1 181 ? 15.159 -7.156 2.240 1.00 81.25 181 ARG A O 1
ATOM 1446 N N . ARG A 1 182 ? 14.698 -8.199 4.181 1.00 69.62 182 ARG A N 1
ATOM 1447 C CA . ARG A 1 182 ? 14.927 -7.016 5.001 1.00 69.62 182 ARG A CA 1
ATOM 1448 C C . ARG A 1 182 ? 16.431 -6.784 5.093 1.00 69.62 182 ARG A C 1
ATOM 1450 O O . ARG A 1 182 ? 17.163 -7.636 5.586 1.00 69.62 182 ARG A O 1
ATOM 1457 N N . LEU A 1 183 ? 16.880 -5.627 4.625 1.00 60.62 183 LEU A N 1
ATOM 1458 C CA . LEU A 1 183 ? 18.243 -5.186 4.882 1.00 60.62 183 LEU A CA 1
ATOM 1459 C C . LEU A 1 183 ? 18.340 -4.775 6.355 1.00 60.62 183 LEU A C 1
ATOM 1461 O O . LEU A 1 183 ? 17.496 -4.024 6.856 1.00 60.62 183 LEU A O 1
ATOM 1465 N N . GLY A 1 184 ? 19.340 -5.301 7.059 1.00 51.41 184 GLY A N 1
ATOM 1466 C CA . GLY A 1 184 ? 19.698 -4.831 8.391 1.00 51.41 184 GLY A CA 1
ATOM 1467 C C . GLY A 1 184 ? 20.200 -3.378 8.357 1.00 51.41 184 GLY A C 1
ATOM 1468 O O . GLY A 1 184 ? 20.417 -2.821 7.278 1.00 51.41 184 GLY A O 1
ATOM 1469 N N . PRO A 1 185 ? 20.446 -2.756 9.525 1.00 43.59 185 PRO A N 1
ATOM 1470 C CA . PRO A 1 185 ? 20.911 -1.365 9.633 1.00 43.59 185 PRO A CA 1
ATOM 1471 C C . PRO A 1 185 ? 22.187 -1.053 8.831 1.00 43.59 185 PRO A C 1
ATOM 1473 O O . PRO A 1 185 ? 22.448 0.101 8.515 1.00 43.59 185 PRO A O 1
ATOM 1476 N N . LEU A 1 186 ? 22.966 -2.086 8.498 1.00 44.97 186 LEU A N 1
ATOM 1477 C CA . LEU A 1 186 ? 24.239 -2.009 7.780 1.00 44.97 186 LEU A CA 1
ATOM 1478 C C . LEU A 1 186 ? 24.133 -2.399 6.293 1.00 44.97 186 LEU A C 1
ATOM 1480 O O . LEU A 1 186 ? 25.149 -2.610 5.644 1.00 44.97 186 LEU A O 1
ATOM 1484 N N . GLY A 1 187 ? 22.925 -2.559 5.741 1.00 42.19 187 GLY A N 1
ATOM 1485 C CA . GLY A 1 187 ? 22.751 -2.959 4.338 1.00 42.19 187 GLY A CA 1
ATOM 1486 C C . GLY A 1 187 ? 23.094 -4.425 4.044 1.00 42.19 187 GLY A C 1
ATOM 1487 O O . GLY A 1 187 ? 23.023 -4.852 2.895 1.00 42.19 187 GLY A O 1
ATOM 1488 N N . HIS A 1 188 ? 23.420 -5.221 5.064 1.00 33.81 188 HIS A N 1
ATOM 1489 C CA . HIS A 1 188 ? 23.547 -6.669 4.937 1.00 33.81 188 HIS A CA 1
ATOM 1490 C C . HIS A 1 188 ? 22.166 -7.329 4.977 1.00 33.81 188 HIS A C 1
ATOM 1492 O O . HIS A 1 188 ? 21.296 -6.925 5.754 1.00 33.81 188 HIS A O 1
ATOM 1498 N N . SER A 1 189 ? 21.963 -8.347 4.135 1.00 42.47 189 SER A N 1
ATOM 1499 C CA . SER A 1 189 ? 20.819 -9.250 4.276 1.00 42.47 189 SER A CA 1
ATOM 1500 C C . SER A 1 189 ? 20.898 -9.912 5.645 1.00 42.47 189 SER A C 1
ATOM 1502 O O . SER A 1 189 ? 21.926 -10.511 5.957 1.00 42.47 189 SER A O 1
ATOM 1504 N N . LEU A 1 190 ? 19.821 -9.815 6.425 1.00 40.19 190 LEU A N 1
ATOM 1505 C CA . LEU A 1 190 ? 19.572 -10.777 7.497 1.00 40.19 190 LEU A CA 1
ATOM 1506 C C . LEU A 1 190 ? 19.310 -12.167 6.895 1.00 40.19 190 LEU A C 1
ATOM 1508 O O . LEU A 1 190 ? 18.916 -12.226 5.696 1.00 40.19 190 LEU A O 1
#

Radius of gyration: 17.25 Å; chains: 1; bounding box: 57×37×48 Å